Protein AF-A0A3C1PAP6-F1 (afdb_monomer)

Mean predicted aligned error: 7.44 Å

Structure (mmCIF, N/CA/C/O backbone):
data_AF-A0A3C1PAP6-F1
#
_entry.id   AF-A0A3C1PAP6-F1
#
loop_
_atom_site.group_PDB
_atom_site.id
_atom_site.type_symbol
_atom_site.label_atom_id
_atom_site.label_alt_id
_atom_site.label_comp_id
_atom_site.label_asym_id
_atom_site.label_entity_id
_atom_site.label_seq_id
_atom_site.pdbx_PDB_ins_code
_atom_site.Cartn_x
_atom_site.Cartn_y
_atom_site.Cartn_z
_atom_site.occupancy
_atom_site.B_iso_or_equiv
_atom_site.auth_seq_id
_atom_site.auth_comp_id
_atom_site.auth_asym_id
_atom_site.auth_atom_id
_atom_site.pdbx_PDB_model_num
ATOM 1 N N . MET A 1 1 ? 4.769 -7.216 36.639 1.00 50.00 1 MET A N 1
ATOM 2 C CA . MET A 1 1 ? 4.245 -5.951 36.072 1.00 50.00 1 MET A CA 1
ATOM 3 C C . MET A 1 1 ? 4.295 -5.944 34.538 1.00 50.00 1 MET A C 1
ATOM 5 O O . MET A 1 1 ? 3.235 -5.810 33.950 1.00 50.00 1 MET A O 1
ATOM 9 N N . LYS A 1 2 ? 5.443 -6.217 33.884 1.00 45.69 2 LYS A N 1
ATOM 10 C CA . LYS A 1 2 ? 5.556 -6.316 32.404 1.00 45.69 2 LYS A CA 1
ATOM 11 C C . LYS A 1 2 ? 4.584 -7.308 31.730 1.00 45.69 2 LYS A C 1
ATOM 13 O O . LYS A 1 2 ? 3.945 -6.936 30.759 1.00 45.69 2 LYS A O 1
ATOM 18 N N . LEU A 1 3 ? 4.408 -8.512 32.287 1.00 43.97 3 LEU A N 1
ATOM 19 C CA . LEU A 1 3 ? 3.487 -9.538 31.754 1.00 43.97 3 LEU A CA 1
ATOM 20 C C . LEU A 1 3 ? 2.003 -9.126 31.770 1.00 43.97 3 LEU A C 1
ATOM 22 O O . LEU A 1 3 ? 1.249 -9.511 30.887 1.00 43.97 3 LEU A O 1
ATOM 26 N N . ARG A 1 4 ? 1.581 -8.325 32.758 1.00 45.59 4 ARG A N 1
ATOM 27 C CA . ARG A 1 4 ? 0.198 -7.819 32.824 1.00 45.59 4 ARG A CA 1
ATOM 28 C C . ARG A 1 4 ? -0.026 -6.672 31.842 1.00 45.59 4 ARG A C 1
ATOM 30 O O . ARG A 1 4 ? -1.097 -6.586 31.261 1.00 45.59 4 ARG A O 1
ATOM 37 N N . LEU A 1 5 ? 0.994 -5.837 31.629 1.00 49.22 5 LEU A N 1
ATOM 38 C CA . LEU A 1 5 ? 0.952 -4.760 30.641 1.00 49.22 5 LEU A CA 1
ATOM 39 C C . LEU A 1 5 ? 0.899 -5.322 29.211 1.00 49.22 5 LEU A C 1
ATOM 41 O O . LEU A 1 5 ? 0.097 -4.868 28.411 1.00 49.22 5 LEU A O 1
ATOM 45 N N . SER A 1 6 ? 1.687 -6.361 28.902 1.00 55.25 6 SER A N 1
ATOM 46 C CA . SER A 1 6 ? 1.662 -7.003 27.579 1.00 55.25 6 SER A CA 1
ATOM 47 C C . SER A 1 6 ? 0.336 -7.710 27.291 1.00 55.25 6 SER A C 1
ATOM 49 O O . SER A 1 6 ? -0.167 -7.626 26.177 1.00 55.25 6 SER A O 1
ATOM 51 N N . GLN A 1 7 ? -0.257 -8.376 28.289 1.00 51.41 7 GLN A N 1
ATOM 52 C CA . GLN A 1 7 ? -1.578 -9.002 28.157 1.00 51.41 7 GLN A CA 1
ATOM 53 C C . GLN A 1 7 ? -2.693 -7.965 27.969 1.00 51.41 7 GLN A C 1
ATOM 55 O O . GLN A 1 7 ? -3.575 -8.167 27.142 1.00 51.41 7 GLN A O 1
ATOM 60 N N . PHE A 1 8 ? -2.627 -6.842 28.687 1.00 52.88 8 PHE A N 1
ATOM 61 C CA . PHE A 1 8 ? -3.575 -5.737 28.545 1.00 52.88 8 PHE A CA 1
ATOM 62 C C . PHE A 1 8 ? -3.456 -5.042 27.178 1.00 52.88 8 PHE A C 1
ATOM 64 O O . PHE A 1 8 ? -4.463 -4.809 26.515 1.00 52.88 8 PHE A O 1
ATOM 71 N N . ASN A 1 9 ? -2.230 -4.799 26.706 1.00 54.88 9 ASN A N 1
ATOM 72 C CA . ASN A 1 9 ? -1.984 -4.228 25.380 1.00 54.88 9 ASN A CA 1
ATOM 73 C C . ASN A 1 9 ? -2.478 -5.155 24.263 1.00 54.88 9 ASN A C 1
ATOM 75 O O . ASN A 1 9 ? -3.098 -4.696 23.306 1.00 54.88 9 ASN A O 1
ATOM 79 N N . HIS A 1 10 ? -2.255 -6.465 24.412 1.00 57.94 10 HIS A N 1
ATOM 80 C CA . HIS A 1 10 ? -2.779 -7.462 23.485 1.00 57.94 10 HIS A CA 1
ATOM 81 C C . HIS A 1 10 ? -4.313 -7.460 23.465 1.00 57.94 10 HIS A C 1
ATOM 83 O O . HIS A 1 10 ? -4.887 -7.461 22.385 1.00 57.94 10 HIS A O 1
ATOM 89 N N . GLN A 1 11 ? -4.973 -7.367 24.626 1.00 56.75 11 GLN A N 1
ATOM 90 C CA . GLN A 1 11 ? -6.437 -7.291 24.724 1.00 56.75 11 GLN A CA 1
ATOM 91 C C . GLN A 1 11 ? -7.034 -6.029 24.089 1.00 56.75 11 GLN A C 1
ATOM 93 O O . GLN A 1 11 ? -8.095 -6.106 23.478 1.00 56.75 11 GLN A O 1
ATOM 98 N N . ILE A 1 12 ? -6.381 -4.869 24.212 1.00 57.84 12 ILE A N 1
ATOM 99 C CA . ILE A 1 12 ? -6.858 -3.647 23.547 1.00 57.84 12 ILE A CA 1
ATOM 100 C C . ILE A 1 12 ? -6.697 -3.773 22.030 1.00 57.84 12 ILE A C 1
ATOM 102 O O . ILE A 1 12 ? -7.646 -3.497 21.296 1.00 57.84 12 ILE A O 1
ATOM 106 N N . LYS A 1 13 ? -5.548 -4.272 21.555 1.00 60.97 13 LYS A N 1
ATOM 107 C CA . LYS A 1 13 ? -5.320 -4.505 20.123 1.00 60.97 13 LYS A CA 1
ATOM 108 C C . LYS A 1 13 ? -6.322 -5.506 19.542 1.00 60.97 13 LYS A C 1
ATOM 110 O O . LYS A 1 13 ? -6.894 -5.221 18.499 1.00 60.97 13 LYS A O 1
ATOM 115 N N . THR A 1 14 ? -6.601 -6.619 20.226 1.00 59.44 14 THR A N 1
ATOM 116 C CA . THR A 1 14 ? -7.605 -7.606 19.781 1.00 59.44 14 THR A CA 1
ATOM 117 C C . THR A 1 14 ? -9.046 -7.121 19.923 1.00 59.44 14 THR A C 1
ATOM 119 O O . THR A 1 14 ? -9.919 -7.636 19.237 1.00 59.44 14 THR A O 1
ATOM 122 N N . SER A 1 15 ? -9.319 -6.132 20.783 1.00 61.34 15 SER A N 1
ATOM 123 C CA . SER A 1 15 ? -10.647 -5.506 20.854 1.00 61.34 15 SER A CA 1
ATOM 124 C C . SER A 1 15 ? -10.922 -4.542 19.700 1.00 61.34 15 SER A C 1
ATOM 126 O O . SER A 1 15 ? -12.080 -4.328 19.364 1.00 61.34 15 SER A O 1
ATOM 128 N N . PHE A 1 16 ? -9.869 -3.972 19.104 1.00 67.75 16 PHE A N 1
ATOM 129 C CA . PHE A 1 16 ? -9.979 -3.031 17.990 1.00 67.75 16 PHE A CA 1
ATOM 130 C C . PHE A 1 16 ? -9.786 -3.717 16.632 1.00 67.75 16 PHE A C 1
ATOM 132 O O . PHE A 1 16 ? -10.476 -3.408 15.670 1.00 67.75 16 PHE A O 1
ATOM 139 N N . ILE A 1 17 ? -8.860 -4.671 16.543 1.00 75.31 17 ILE A N 1
ATOM 140 C CA . ILE A 1 17 ? -8.589 -5.436 15.328 1.00 75.31 17 ILE A CA 1
ATOM 141 C C . ILE A 1 17 ? -9.322 -6.767 15.435 1.00 75.31 17 ILE A C 1
ATOM 143 O O . ILE A 1 17 ? -8.906 -7.658 16.178 1.00 75.31 17 ILE A O 1
ATOM 147 N N . ASN A 1 18 ? -10.401 -6.904 14.665 1.00 75.38 18 ASN A N 1
ATOM 148 C CA . ASN A 1 18 ? -11.111 -8.173 14.558 1.00 75.38 18 ASN A CA 1
ATOM 149 C C . ASN A 1 18 ? -10.174 -9.259 14.010 1.00 75.38 18 ASN A C 1
ATOM 151 O O . ASN A 1 18 ? -9.392 -8.971 13.095 1.00 75.38 18 ASN A O 1
ATOM 155 N N . PRO A 1 19 ? -10.255 -10.503 14.517 1.00 82.38 19 PRO A N 1
ATOM 156 C CA . PRO A 1 19 ? -9.550 -11.613 13.897 1.00 82.38 19 PRO A CA 1
ATOM 157 C C . PRO A 1 19 ? -9.998 -11.758 12.442 1.00 82.38 19 PRO A C 1
ATOM 159 O O . PRO A 1 19 ? -11.140 -11.449 12.095 1.00 82.38 19 PRO A O 1
ATOM 162 N N . MET A 1 20 ? -9.076 -12.206 11.597 1.00 86.88 20 MET A N 1
ATOM 163 C CA . MET A 1 20 ? -9.385 -12.512 10.208 1.00 86.88 20 MET A CA 1
ATOM 164 C C . MET A 1 20 ? -10.406 -13.644 10.149 1.00 86.88 20 MET A C 1
ATOM 166 O O . MET A 1 20 ? -10.204 -14.663 10.806 1.00 86.88 20 MET A O 1
ATOM 170 N N . THR A 1 21 ? -11.495 -13.451 9.405 1.00 87.56 21 THR A N 1
ATOM 171 C CA . THR A 1 21 ? -12.561 -14.451 9.299 1.00 87.56 21 THR A CA 1
ATOM 172 C C . THR A 1 21 ? -12.066 -15.684 8.555 1.00 87.56 21 THR A C 1
ATOM 174 O O . THR A 1 21 ? -11.239 -15.563 7.651 1.00 87.56 21 THR A O 1
ATOM 177 N N . ASP A 1 22 ? -12.595 -16.852 8.915 1.00 89.81 22 ASP A N 1
ATOM 178 C CA . ASP A 1 22 ? -12.274 -18.110 8.232 1.00 89.81 22 ASP A CA 1
ATOM 179 C C . ASP A 1 22 ? -12.592 -17.996 6.731 1.00 89.81 22 ASP A C 1
ATOM 181 O O . ASP A 1 22 ? -11.726 -18.270 5.910 1.00 89.81 22 ASP A O 1
ATOM 185 N N . ASP A 1 23 ? -13.741 -17.406 6.373 1.00 90.94 23 ASP A N 1
ATOM 186 C CA . ASP A 1 23 ? -14.117 -17.131 4.976 1.00 90.94 23 ASP A CA 1
ATOM 187 C C . ASP A 1 23 ? -13.060 -16.313 4.209 1.00 90.94 23 ASP A C 1
ATOM 189 O O . ASP A 1 23 ? -12.834 -16.538 3.021 1.00 90.94 23 ASP A O 1
ATOM 193 N N . PHE A 1 24 ? -12.403 -15.347 4.867 1.00 92.06 24 PHE A N 1
ATOM 194 C CA . PHE A 1 24 ? -11.383 -14.526 4.209 1.00 92.06 24 PHE A CA 1
ATOM 195 C C . PHE A 1 24 ? -10.046 -15.265 4.094 1.00 92.06 24 PHE A C 1
ATOM 197 O O . PHE A 1 24 ? -9.333 -15.097 3.108 1.00 92.06 24 PHE A O 1
ATOM 204 N N . GLN A 1 25 ? -9.720 -16.121 5.066 1.00 92.75 25 GLN A N 1
ATOM 205 C CA . GLN A 1 25 ? -8.560 -17.011 4.982 1.00 92.75 25 GLN A CA 1
ATOM 206 C C . GLN A 1 25 ? -8.730 -18.042 3.862 1.00 92.75 25 GLN A C 1
ATOM 208 O O . GLN A 1 25 ? -7.803 -18.238 3.075 1.00 92.75 25 GLN A O 1
ATOM 213 N N . ASP A 1 26 ? -9.918 -18.636 3.751 1.00 94.25 26 ASP A N 1
ATOM 214 C CA . ASP A 1 26 ? -10.266 -19.587 2.697 1.00 94.25 26 ASP A CA 1
ATOM 215 C C . ASP A 1 26 ? -10.222 -18.922 1.315 1.00 94.25 26 ASP A C 1
ATOM 217 O O . ASP A 1 26 ? -9.658 -19.494 0.381 1.00 94.25 26 ASP A O 1
ATOM 221 N N . LEU A 1 27 ? -10.721 -17.683 1.194 1.00 94.31 27 LEU A N 1
ATOM 222 C CA . LEU A 1 27 ? -10.608 -16.893 -0.035 1.00 94.31 27 LEU A CA 1
ATOM 223 C C . LEU A 1 27 ? -9.144 -16.698 -0.449 1.00 94.31 27 LEU A C 1
ATOM 225 O O . LEU A 1 27 ? -8.796 -16.955 -1.599 1.00 94.31 27 LEU A O 1
ATOM 229 N N . MET A 1 28 ? -8.272 -16.268 0.468 1.00 94.81 28 MET A N 1
ATOM 230 C CA . MET A 1 28 ? -6.849 -16.090 0.150 1.00 94.81 28 MET A CA 1
ATOM 231 C C . MET A 1 28 ? -6.185 -17.412 -0.253 1.00 94.81 28 MET A C 1
ATOM 233 O O . MET A 1 28 ? -5.406 -17.434 -1.201 1.00 94.81 28 MET A O 1
ATOM 237 N N . ALA A 1 29 ? -6.505 -18.516 0.429 1.00 94.25 29 ALA A N 1
ATOM 238 C CA . ALA A 1 29 ? -5.975 -19.834 0.090 1.00 94.25 29 ALA A CA 1
ATOM 239 C C . ALA A 1 29 ? -6.440 -20.309 -1.296 1.00 94.25 29 ALA A C 1
ATOM 241 O O . ALA A 1 29 ? -5.660 -20.924 -2.021 1.00 94.25 29 ALA A O 1
ATOM 242 N N . GLN A 1 30 ? -7.685 -20.004 -1.676 1.00 94.19 30 GLN A N 1
ATOM 243 C CA . GLN A 1 30 ? -8.200 -20.275 -3.015 1.00 94.19 30 GLN A CA 1
ATOM 244 C C . GLN A 1 30 ? -7.460 -19.441 -4.064 1.00 94.19 30 GLN A C 1
ATOM 246 O O . GLN A 1 30 ? -6.939 -20.003 -5.020 1.00 94.19 30 GLN A O 1
ATOM 251 N N . ILE A 1 31 ? -7.364 -18.124 -3.859 1.00 94.75 31 ILE A N 1
ATOM 252 C CA . ILE A 1 31 ? -6.666 -17.201 -4.767 1.00 94.75 31 ILE A CA 1
ATOM 253 C C . ILE A 1 31 ? -5.215 -17.638 -4.988 1.00 94.75 31 ILE A C 1
ATOM 255 O O . ILE A 1 31 ? -4.720 -17.621 -6.109 1.00 94.75 31 ILE A O 1
ATOM 259 N N . GLN A 1 32 ? -4.537 -18.079 -3.928 1.00 93.56 32 GLN A N 1
ATOM 260 C CA . GLN A 1 32 ? -3.162 -18.556 -4.015 1.00 93.56 32 GLN A CA 1
ATOM 261 C C . GLN A 1 32 ? -3.014 -19.785 -4.932 1.00 93.56 32 GLN A C 1
ATOM 263 O O . GLN A 1 32 ? -1.949 -19.997 -5.497 1.00 93.56 32 GLN A O 1
ATOM 268 N N . GLN A 1 33 ? -4.032 -20.630 -5.080 1.00 91.69 33 GLN A N 1
ATOM 269 C CA . GLN A 1 33 ? -3.927 -21.845 -5.900 1.00 91.69 33 GLN A CA 1
ATOM 270 C C . GLN A 1 33 ? -4.231 -21.609 -7.381 1.00 91.69 33 GLN A C 1
ATOM 272 O O . GLN A 1 33 ? -3.949 -22.481 -8.203 1.00 91.69 33 GLN A O 1
ATOM 277 N N . GLU A 1 34 ? -4.809 -20.460 -7.717 1.00 91.75 34 GLU A N 1
ATOM 278 C CA . GLU A 1 34 ? -5.143 -20.096 -9.088 1.00 91.75 34 GLU A CA 1
ATOM 279 C C . GLU A 1 34 ? -3.922 -19.544 -9.835 1.00 91.75 34 GLU A C 1
ATOM 281 O O . GLU A 1 34 ? -2.966 -19.049 -9.231 1.00 91.75 34 GLU A O 1
ATOM 286 N N . HIS A 1 35 ? -3.981 -19.619 -11.165 1.00 89.94 35 HIS A N 1
ATOM 287 C CA . HIS A 1 35 ? -2.990 -19.049 -12.078 1.00 89.94 35 HIS A CA 1
ATOM 288 C C . HIS A 1 35 ? -3.655 -18.009 -12.980 1.00 89.94 35 HIS A C 1
ATOM 290 O O . HIS A 1 35 ? -4.707 -18.273 -13.574 1.00 89.94 35 HIS A O 1
ATOM 296 N N . TYR A 1 36 ? -3.031 -16.843 -13.114 1.00 90.50 36 TYR A N 1
ATOM 297 C CA . TYR A 1 36 ? -3.603 -15.664 -13.751 1.00 90.50 36 TYR A CA 1
ATOM 298 C C . TYR A 1 36 ? -2.804 -15.271 -15.001 1.00 90.50 36 TYR A C 1
ATOM 300 O O . TYR A 1 36 ? -1.589 -15.073 -14.916 1.00 90.50 36 TYR A O 1
ATOM 308 N N . PRO A 1 37 ? -3.458 -15.096 -16.168 1.00 87.88 37 PRO A N 1
ATOM 309 C CA . PRO A 1 37 ? -2.771 -14.653 -17.383 1.00 87.88 37 PRO A CA 1
ATOM 310 C C . PRO A 1 37 ? -2.049 -13.309 -17.213 1.00 87.88 37 PRO A C 1
ATOM 312 O O . PRO A 1 37 ? -0.981 -13.109 -17.792 1.00 87.88 37 PRO A O 1
ATOM 315 N N . ASP A 1 38 ? -2.600 -12.424 -16.377 1.00 88.38 38 ASP A N 1
ATOM 316 C CA . ASP A 1 38 ? -2.055 -11.096 -16.064 1.00 88.38 38 ASP A CA 1
ATOM 317 C C . ASP A 1 38 ? -0.690 -11.171 -15.344 1.00 88.38 38 ASP A C 1
ATOM 319 O O . ASP A 1 38 ? 0.132 -10.259 -15.435 1.00 88.38 38 ASP A O 1
ATOM 323 N N . LEU A 1 39 ? -0.388 -12.305 -14.697 1.00 88.75 39 LEU A N 1
ATOM 324 C CA . LEU A 1 39 ? 0.910 -12.584 -14.071 1.00 88.75 39 LEU A CA 1
ATOM 325 C C . LEU A 1 39 ? 1.920 -13.236 -15.036 1.00 88.75 39 LEU A C 1
ATOM 327 O O . LEU A 1 39 ? 3.018 -13.602 -14.620 1.00 88.75 39 LEU A O 1
ATOM 331 N N . TYR A 1 40 ? 1.575 -13.353 -16.325 1.00 83.06 40 TYR A N 1
ATOM 332 C CA . TYR A 1 40 ? 2.351 -14.025 -17.377 1.00 83.06 40 TYR A CA 1
ATOM 333 C C . TYR A 1 40 ? 2.661 -15.501 -17.104 1.00 83.06 40 TYR A C 1
ATOM 335 O O . TYR A 1 40 ? 3.686 -16.016 -17.551 1.00 83.06 40 TYR A O 1
ATOM 343 N N . GLU A 1 41 ? 1.753 -16.194 -16.420 1.00 81.38 41 GLU A N 1
ATOM 344 C CA . GLU A 1 41 ? 1.824 -17.634 -16.172 1.00 81.38 41 GLU A CA 1
ATOM 345 C C . GLU A 1 41 ? 1.371 -18.402 -17.436 1.00 81.38 41 GLU A C 1
ATOM 347 O O . GLU A 1 41 ? 0.191 -18.352 -17.793 1.00 81.38 41 GLU A O 1
ATOM 352 N N . PRO A 1 42 ? 2.269 -19.100 -18.166 1.00 79.50 42 PRO A N 1
ATOM 353 C CA . PRO A 1 42 ? 1.932 -19.740 -19.446 1.00 79.50 42 PRO A CA 1
ATOM 354 C C . PRO A 1 42 ? 0.844 -20.819 -19.347 1.00 79.50 42 PRO A C 1
ATOM 356 O O . PRO A 1 42 ? 0.163 -21.116 -20.329 1.00 79.50 42 PRO A O 1
ATOM 359 N N . GLU A 1 43 ? 0.718 -21.438 -18.177 1.00 82.25 43 GLU A N 1
ATOM 360 C CA . GLU A 1 43 ? -0.269 -22.455 -17.828 1.00 82.25 43 GLU A CA 1
ATOM 361 C C . GLU A 1 43 ? -1.625 -21.884 -17.398 1.00 82.25 43 GLU A C 1
ATOM 363 O O . GLU A 1 43 ? -2.572 -22.657 -17.225 1.00 82.25 43 GLU A O 1
ATOM 368 N N . ALA A 1 44 ? -1.734 -20.562 -17.227 1.00 83.38 44 ALA A N 1
ATOM 369 C CA . ALA A 1 44 ? -2.951 -19.936 -16.743 1.00 83.38 44 ALA A CA 1
ATOM 370 C C . ALA A 1 44 ? -4.118 -20.179 -17.704 1.00 83.38 44 ALA A C 1
ATOM 372 O O . ALA A 1 44 ? -4.097 -19.823 -18.884 1.00 83.38 44 ALA A O 1
ATOM 373 N N . ASN A 1 45 ? -5.170 -20.784 -17.165 1.00 80.00 45 ASN A N 1
ATOM 374 C CA . ASN A 1 45 ? -6.442 -21.015 -17.841 1.00 80.00 45 ASN A CA 1
ATOM 375 C C . ASN A 1 45 ? -7.603 -20.290 -17.144 1.00 80.00 45 ASN A C 1
ATOM 377 O O . ASN A 1 45 ? -8.756 -20.481 -17.539 1.00 80.00 45 ASN A O 1
ATOM 381 N N . SER A 1 46 ? -7.305 -19.483 -16.118 1.00 79.69 46 SER A N 1
ATOM 382 C CA . SER A 1 46 ? -8.306 -18.699 -15.407 1.00 79.69 46 SER A CA 1
ATOM 383 C C . SER A 1 46 ? -9.001 -17.737 -16.365 1.00 79.69 46 SER A C 1
ATOM 385 O O . SER A 1 46 ? -8.374 -17.041 -17.163 1.00 79.69 46 SER A O 1
ATOM 387 N N . THR A 1 47 ? -10.327 -17.700 -16.268 1.00 82.19 47 THR A N 1
ATOM 388 C CA . THR A 1 47 ? -11.168 -16.709 -16.949 1.00 82.19 47 THR A CA 1
ATOM 389 C C . THR A 1 47 ? -11.483 -15.513 -16.055 1.00 82.19 47 THR A C 1
ATOM 391 O O . THR A 1 47 ? -12.213 -14.624 -16.483 1.00 82.19 47 THR A O 1
ATOM 394 N N . VAL A 1 48 ? -11.016 -15.529 -14.803 1.00 86.38 48 VAL A N 1
ATOM 395 C CA . VAL A 1 48 ? -11.232 -14.455 -13.832 1.00 86.38 48 VAL A CA 1
ATOM 396 C C . VAL A 1 48 ? -10.069 -13.467 -13.955 1.00 86.38 48 VAL A C 1
ATOM 398 O O . VAL A 1 48 ? -8.930 -13.882 -13.731 1.00 86.38 48 VAL A O 1
ATOM 401 N N . PRO A 1 49 ? -10.332 -12.194 -14.304 1.00 89.81 49 PRO A N 1
ATOM 402 C CA . PRO A 1 49 ? -9.308 -11.153 -14.337 1.00 89.81 49 PRO A CA 1
ATOM 403 C C . PRO A 1 49 ? -8.651 -10.962 -12.969 1.00 89.81 49 PRO A C 1
ATOM 405 O O . PRO A 1 49 ? -9.337 -11.024 -11.942 1.00 89.81 49 PRO A O 1
ATOM 408 N N . LEU A 1 50 ? -7.349 -10.668 -12.939 1.00 92.44 50 LEU A N 1
ATOM 409 C CA . LEU A 1 50 ? -6.652 -10.380 -11.685 1.00 92.44 50 LEU A CA 1
ATOM 410 C C . LEU A 1 50 ? -7.288 -9.197 -10.936 1.00 92.44 50 LEU A C 1
ATOM 412 O O . LEU A 1 50 ? -7.513 -9.285 -9.730 1.00 92.44 50 LEU A O 1
ATOM 416 N N . SER A 1 51 ? -7.693 -8.141 -11.640 1.00 93.81 51 SER A N 1
ATOM 417 C CA . SER A 1 51 ? -8.386 -6.983 -11.057 1.00 93.81 51 SER A CA 1
ATOM 418 C C . SER A 1 51 ? -9.656 -7.345 -10.268 1.00 93.81 51 SER A C 1
ATOM 420 O O . SER A 1 51 ? -9.894 -6.787 -9.191 1.00 93.81 51 SER A O 1
ATOM 422 N N . ASP A 1 52 ? -10.434 -8.337 -10.720 1.00 94.44 52 ASP A N 1
ATOM 423 C CA . ASP A 1 52 ? -11.607 -8.837 -9.988 1.00 94.44 52 ASP A CA 1
ATOM 424 C C . ASP A 1 52 ? -11.208 -9.540 -8.684 1.00 94.44 52 ASP A C 1
ATOM 426 O O . ASP A 1 52 ? -11.933 -9.473 -7.686 1.00 94.44 52 ASP A O 1
ATOM 430 N N . VAL A 1 53 ? -10.053 -10.203 -8.669 1.00 95.19 53 VAL A N 1
ATOM 431 C CA . VAL A 1 53 ? -9.489 -10.862 -7.486 1.00 95.19 53 VAL A CA 1
ATOM 432 C C . VAL A 1 53 ? -8.967 -9.836 -6.486 1.00 95.19 53 VAL A C 1
ATOM 434 O O . VAL A 1 53 ? -9.309 -9.905 -5.304 1.00 95.19 53 VAL A O 1
ATOM 437 N N . LEU A 1 54 ? -8.207 -8.843 -6.952 1.00 97.00 54 LEU A N 1
ATOM 438 C CA . LEU A 1 54 ? -7.732 -7.733 -6.121 1.00 97.00 54 LEU A CA 1
ATOM 439 C C . LEU A 1 54 ? -8.915 -7.018 -5.457 1.00 97.00 54 LEU A C 1
ATOM 441 O O . LEU A 1 54 ? -8.928 -6.793 -4.244 1.00 97.00 54 LEU A O 1
ATOM 445 N N . ASN A 1 55 ? -9.963 -6.751 -6.236 1.00 96.94 55 ASN A N 1
ATOM 446 C CA . ASN A 1 55 ? -11.205 -6.164 -5.758 1.00 96.94 55 ASN A CA 1
ATOM 447 C C . ASN A 1 55 ? -11.884 -7.016 -4.675 1.00 96.94 55 ASN A C 1
ATOM 449 O O . ASN A 1 55 ? -12.283 -6.476 -3.643 1.00 96.94 55 ASN A O 1
ATOM 453 N N . GLN A 1 56 ? -11.978 -8.335 -4.865 1.00 95.94 56 GLN A N 1
ATOM 454 C CA . GLN A 1 56 ? -12.530 -9.249 -3.857 1.00 95.94 56 GLN A CA 1
ATOM 455 C C . GLN A 1 56 ? -11.730 -9.229 -2.550 1.00 95.94 56 GLN A C 1
ATOM 457 O O . GLN A 1 56 ? -12.324 -9.189 -1.470 1.00 95.94 56 GLN A O 1
ATOM 462 N N . VAL A 1 57 ? -10.397 -9.195 -2.627 1.00 96.75 57 VAL A N 1
ATOM 463 C CA . VAL A 1 57 ? -9.540 -9.114 -1.436 1.00 96.75 57 VAL A CA 1
ATOM 464 C C . VAL A 1 57 ? -9.774 -7.808 -0.675 1.00 96.75 57 VAL A C 1
ATOM 466 O O . VAL A 1 57 ? -9.956 -7.830 0.544 1.00 96.75 57 VAL A O 1
ATOM 469 N N . LEU A 1 58 ? -9.832 -6.671 -1.377 1.00 96.38 58 LEU A N 1
ATOM 470 C CA . LEU A 1 58 ? -10.096 -5.377 -0.743 1.00 96.38 58 LEU A CA 1
ATOM 471 C C . LEU A 1 58 ? -11.510 -5.290 -0.153 1.00 96.38 58 LEU A C 1
ATOM 473 O O . LEU A 1 58 ? -11.683 -4.733 0.931 1.00 96.38 58 LEU A O 1
ATOM 477 N N . GLU A 1 59 ? -12.518 -5.880 -0.802 1.00 93.88 59 GLU A N 1
ATOM 478 C CA . GLU A 1 59 ? -13.866 -6.010 -0.230 1.00 93.88 59 GLU A CA 1
ATOM 479 C C . GLU A 1 59 ? -13.862 -6.815 1.079 1.00 93.88 59 GLU A C 1
ATOM 481 O O . GLU A 1 59 ? -14.579 -6.460 2.019 1.00 93.88 59 GLU A O 1
ATOM 486 N N . GLY A 1 60 ? -12.989 -7.820 1.199 1.00 91.75 60 GLY A N 1
ATOM 487 C CA . GLY A 1 60 ? -12.776 -8.568 2.440 1.00 91.75 60 GLY A CA 1
ATOM 488 C C . GLY A 1 60 ? -12.369 -7.693 3.634 1.00 91.75 60 GLY A C 1
ATOM 489 O O . GLY A 1 60 ? -12.728 -7.992 4.775 1.00 91.75 60 GLY A O 1
ATOM 490 N N . PHE A 1 61 ? -11.705 -6.550 3.412 1.00 91.31 61 PHE A N 1
ATOM 491 C CA . PHE A 1 61 ? -11.330 -5.633 4.496 1.00 91.31 61 PHE A CA 1
ATOM 492 C C . PHE A 1 61 ? -12.489 -4.842 5.102 1.00 91.31 61 PHE A C 1
ATOM 494 O O . PHE A 1 61 ? -12.317 -4.296 6.200 1.00 91.31 61 PHE A O 1
ATOM 501 N N . LYS A 1 62 ? -13.664 -4.817 4.459 1.00 86.69 62 LYS A N 1
ATOM 502 C CA . LYS A 1 62 ? -14.853 -4.107 4.962 1.00 86.69 62 LYS A CA 1
ATOM 503 C C . LYS A 1 62 ? -15.473 -4.737 6.211 1.00 86.69 62 LYS A C 1
ATOM 505 O O . LYS A 1 62 ? -16.412 -4.181 6.775 1.00 86.69 62 LYS A O 1
ATOM 510 N N . VAL A 1 63 ? -14.943 -5.863 6.690 1.00 79.25 63 VAL A N 1
ATOM 511 C CA . VAL A 1 63 ? -15.330 -6.450 7.977 1.00 79.25 63 VAL A CA 1
ATOM 512 C C . VAL A 1 63 ? -14.913 -5.532 9.133 1.00 79.25 63 VAL A C 1
ATOM 514 O O . VAL A 1 63 ? -13.724 -5.373 9.431 1.00 79.25 63 VAL A O 1
ATOM 517 N N . GLY A 1 64 ? -15.904 -4.984 9.840 1.00 75.25 64 GLY A N 1
ATOM 518 C CA . GLY A 1 64 ? -15.725 -4.068 10.968 1.00 75.25 64 GLY A CA 1
ATOM 519 C C . GLY A 1 64 ? -16.392 -2.717 10.710 1.00 75.25 64 GLY A C 1
ATOM 520 O O . GLY A 1 64 ? -17.389 -2.641 9.998 1.00 75.25 64 GLY A O 1
ATOM 521 N N . ASN A 1 65 ? -15.856 -1.651 11.310 1.00 80.12 65 ASN A N 1
ATOM 522 C CA . ASN A 1 65 ? -16.292 -0.283 11.026 1.00 80.12 65 ASN A CA 1
ATOM 523 C C . ASN A 1 65 ? -15.450 0.343 9.892 1.00 80.12 65 ASN A C 1
ATOM 525 O O . ASN A 1 65 ? -14.342 -0.111 9.584 1.00 80.12 65 ASN A O 1
ATOM 529 N N . SER A 1 66 ? -15.967 1.415 9.283 1.00 84.25 66 SER A N 1
ATOM 530 C CA . SER A 1 66 ? -15.303 2.125 8.179 1.00 84.25 66 SER A CA 1
ATOM 531 C C . SER A 1 66 ? -13.924 2.669 8.554 1.00 84.25 66 SER A C 1
ATOM 533 O O . SER A 1 66 ? -13.037 2.714 7.711 1.00 84.25 66 SER A O 1
ATOM 535 N N . THR A 1 67 ? -13.705 3.020 9.823 1.00 85.81 67 THR A N 1
ATOM 536 C CA . THR A 1 67 ? -12.427 3.564 10.309 1.00 85.81 67 THR A CA 1
ATOM 537 C C . THR A 1 67 ? -11.316 2.520 10.281 1.00 85.81 67 THR A C 1
ATOM 539 O O . THR A 1 67 ? -10.222 2.798 9.799 1.00 85.81 67 THR A O 1
ATOM 542 N N . ILE A 1 68 ? -11.590 1.303 10.757 1.00 87.19 68 ILE A N 1
ATOM 543 C CA . ILE A 1 68 ? -10.632 0.192 10.696 1.00 87.19 68 ILE A CA 1
ATOM 544 C C . ILE A 1 68 ? -10.382 -0.200 9.241 1.00 87.19 68 ILE A C 1
ATOM 546 O O . ILE A 1 68 ? -9.234 -0.406 8.858 1.00 87.19 68 ILE A O 1
ATOM 550 N N . CYS A 1 69 ? -11.434 -0.264 8.421 1.00 90.88 69 CYS A N 1
ATOM 551 C CA . CYS A 1 69 ? -11.304 -0.524 6.989 1.00 90.88 69 CYS A CA 1
ATOM 552 C C . CYS A 1 69 ? -10.377 0.502 6.316 1.00 90.88 69 CYS A C 1
ATOM 554 O O . CYS A 1 69 ? -9.448 0.119 5.609 1.00 90.88 69 CYS A O 1
ATOM 556 N N . HIS A 1 70 ? -10.580 1.797 6.579 1.00 92.81 70 HIS A N 1
ATOM 557 C CA . HIS A 1 70 ? -9.736 2.865 6.042 1.00 92.81 70 HIS A CA 1
ATOM 558 C C . HIS A 1 70 ? -8.286 2.734 6.504 1.00 92.81 70 HIS A C 1
ATOM 560 O O . HIS A 1 70 ? -7.363 2.847 5.702 1.00 92.81 70 HIS A O 1
ATOM 566 N N . LEU A 1 71 ? -8.082 2.426 7.786 1.00 93.12 71 LEU A N 1
ATOM 567 C CA . LEU A 1 71 ? -6.753 2.233 8.356 1.00 93.12 71 LEU A CA 1
ATOM 568 C C . LEU A 1 71 ? -6.007 1.055 7.711 1.00 93.12 71 LEU A C 1
ATOM 570 O O . LEU A 1 71 ? -4.802 1.152 7.496 1.00 93.12 71 LEU A O 1
ATOM 574 N N . ARG A 1 72 ? -6.710 -0.027 7.350 1.00 95.00 72 ARG A N 1
ATOM 575 C CA . ARG A 1 72 ? -6.134 -1.158 6.600 1.00 95.00 72 ARG A CA 1
ATOM 576 C C . ARG A 1 72 ? -5.713 -0.749 5.187 1.00 95.00 72 ARG A C 1
ATOM 578 O O . ARG A 1 72 ? -4.629 -1.136 4.759 1.00 95.00 72 ARG A O 1
ATOM 585 N N . TYR A 1 73 ? -6.514 0.066 4.495 1.00 97.12 73 TYR A N 1
ATOM 586 C CA . TYR A 1 73 ? -6.143 0.605 3.180 1.00 97.12 73 TYR A CA 1
ATOM 587 C C . TYR A 1 73 ? -4.922 1.527 3.259 1.00 97.12 73 TYR A C 1
ATOM 589 O O . TYR A 1 73 ? -3.989 1.372 2.472 1.00 97.12 73 TYR A O 1
ATOM 597 N N . LEU A 1 74 ? -4.876 2.429 4.246 1.00 96.94 74 LEU A N 1
ATOM 598 C CA . LEU A 1 74 ? -3.711 3.284 4.500 1.00 96.94 74 LEU A CA 1
ATOM 599 C C . LEU A 1 74 ? -2.458 2.449 4.797 1.00 96.94 74 LEU A C 1
ATOM 601 O O . LEU A 1 74 ? -1.386 2.735 4.270 1.00 96.94 74 LEU A O 1
ATOM 605 N N . TRP A 1 75 ? -2.590 1.391 5.603 1.00 97.56 75 TRP A N 1
ATOM 606 C CA . TRP A 1 75 ? -1.477 0.501 5.936 1.00 97.56 75 TRP A CA 1
ATOM 607 C C . TRP A 1 75 ? -0.931 -0.239 4.710 1.00 97.56 75 TRP A C 1
ATOM 609 O O . TRP A 1 75 ? 0.282 -0.265 4.501 1.00 97.56 75 TRP A O 1
ATOM 619 N N . MET A 1 76 ? -1.813 -0.797 3.874 1.00 98.44 76 MET A N 1
ATOM 620 C CA . MET A 1 76 ? -1.416 -1.444 2.620 1.00 98.44 76 MET A CA 1
ATOM 621 C C . MET A 1 76 ? -0.715 -0.454 1.684 1.00 98.44 76 MET A C 1
ATOM 623 O O . MET A 1 76 ? 0.342 -0.760 1.138 1.00 98.44 76 MET A O 1
ATOM 627 N N . THR A 1 77 ? -1.259 0.757 1.567 1.00 98.50 77 THR A N 1
ATOM 628 C CA . THR A 1 77 ? -0.681 1.846 0.766 1.00 98.50 77 THR A CA 1
ATOM 629 C C . THR A 1 77 ? 0.721 2.216 1.247 1.00 98.50 77 THR A C 1
ATOM 631 O O . THR A 1 77 ? 1.632 2.368 0.436 1.00 98.50 77 THR A O 1
ATOM 634 N N . LEU A 1 78 ? 0.940 2.307 2.564 1.00 98.31 78 LEU A N 1
ATOM 635 C CA . LEU A 1 78 ? 2.269 2.560 3.129 1.00 98.31 78 LEU A CA 1
ATOM 636 C C . LEU A 1 78 ? 3.263 1.452 2.750 1.00 98.31 78 LEU A C 1
ATOM 638 O O . LEU A 1 78 ? 4.388 1.738 2.354 1.00 98.31 78 LEU A O 1
ATOM 642 N N . ILE A 1 79 ? 2.854 0.187 2.840 1.00 97.56 79 ILE A N 1
ATOM 643 C CA . ILE A 1 79 ? 3.708 -0.941 2.453 1.00 97.56 79 ILE A CA 1
ATOM 644 C C . ILE A 1 79 ? 4.086 -0.871 0.965 1.00 97.56 79 ILE A C 1
ATOM 646 O O . ILE A 1 79 ? 5.261 -1.021 0.628 1.00 97.56 79 ILE A O 1
ATOM 650 N N . LEU A 1 80 ? 3.107 -0.640 0.087 1.00 97.62 80 LEU A N 1
ATOM 651 C CA . LEU A 1 80 ? 3.313 -0.612 -1.364 1.00 97.62 80 LEU A CA 1
ATOM 652 C C . LEU A 1 80 ? 4.161 0.592 -1.789 1.00 97.62 80 LEU A C 1
ATOM 654 O O . LEU A 1 80 ? 5.131 0.424 -2.521 1.00 97.62 80 LEU A O 1
ATOM 658 N N . THR A 1 81 ? 3.893 1.783 -1.251 1.00 96.38 81 THR A N 1
ATOM 659 C CA . THR A 1 81 ? 4.720 2.976 -1.516 1.00 96.38 81 THR A CA 1
ATOM 660 C C . THR A 1 81 ? 6.157 2.800 -1.037 1.00 96.38 81 THR A C 1
ATOM 662 O O . THR A 1 81 ? 7.082 3.183 -1.749 1.00 96.38 81 THR A O 1
ATOM 665 N N . LEU A 1 82 ? 6.378 2.159 0.118 1.00 94.88 82 LEU A N 1
ATOM 666 C CA . LEU A 1 82 ? 7.722 1.794 0.569 1.00 94.88 82 LEU A CA 1
ATOM 667 C C . LEU A 1 82 ? 8.405 0.835 -0.411 1.00 94.88 82 LEU A C 1
ATOM 669 O O . LEU A 1 82 ? 9.598 0.999 -0.657 1.00 94.88 82 LEU A O 1
ATOM 673 N N . ALA A 1 83 ? 7.685 -0.142 -0.969 1.00 93.75 83 ALA A N 1
ATOM 674 C CA . ALA A 1 83 ? 8.229 -1.086 -1.945 1.00 93.75 83 ALA A CA 1
ATOM 675 C C . ALA A 1 83 ? 8.527 -0.439 -3.315 1.00 93.75 83 ALA A C 1
ATOM 677 O O . ALA A 1 83 ? 9.493 -0.837 -3.962 1.00 93.75 83 ALA A O 1
ATOM 678 N N . VAL A 1 84 ? 7.763 0.586 -3.715 1.00 93.94 84 VAL A N 1
ATOM 679 C CA . VAL A 1 84 ? 7.947 1.356 -4.964 1.00 93.94 84 VAL A CA 1
ATOM 680 C C . VAL A 1 84 ? 9.001 2.463 -4.835 1.00 93.94 84 VAL A C 1
ATOM 682 O O . VAL A 1 84 ? 9.677 2.789 -5.809 1.00 93.94 84 VAL A O 1
ATOM 685 N N . GLU A 1 85 ? 9.209 3.029 -3.642 1.00 92.81 85 GLU A N 1
ATOM 686 C CA . GLU A 1 85 ? 10.173 4.115 -3.382 1.00 92.81 85 GLU A CA 1
ATOM 687 C C . GLU A 1 85 ? 11.567 3.892 -4.021 1.00 92.81 85 GLU A C 1
ATOM 689 O O . GLU A 1 85 ? 12.106 4.837 -4.611 1.00 92.81 85 GLU A O 1
ATOM 694 N N . PRO A 1 86 ? 12.178 2.686 -3.971 1.00 89.81 86 PRO A N 1
ATOM 695 C CA . PRO A 1 86 ? 13.468 2.427 -4.607 1.00 89.81 86 PRO A CA 1
ATOM 696 C C . PRO A 1 86 ? 13.469 2.646 -6.124 1.00 89.81 86 PRO A C 1
ATOM 698 O O . PRO A 1 86 ? 14.492 3.071 -6.662 1.00 89.81 86 PRO A O 1
ATOM 701 N N . THR A 1 87 ? 12.346 2.396 -6.803 1.00 89.81 87 THR A N 1
ATOM 702 C CA . THR A 1 87 ? 12.198 2.586 -8.251 1.00 89.81 87 THR A CA 1
ATOM 703 C C . THR A 1 87 ? 12.390 4.054 -8.616 1.00 89.81 87 THR A C 1
ATOM 705 O O . THR A 1 87 ? 13.244 4.377 -9.441 1.00 89.81 87 THR A O 1
ATOM 708 N N . LEU A 1 88 ? 11.687 4.973 -7.947 1.00 89.69 88 LEU A N 1
ATOM 709 C CA . LEU A 1 88 ? 11.872 6.408 -8.191 1.00 89.69 88 LEU A CA 1
ATOM 710 C C . LEU A 1 88 ? 13.221 6.916 -7.684 1.00 89.69 88 LEU A C 1
ATOM 712 O O . LEU A 1 88 ? 13.825 7.755 -8.344 1.00 89.69 88 LEU A O 1
ATOM 716 N N . GLN A 1 89 ? 13.755 6.376 -6.583 1.00 89.06 89 GLN A N 1
ATOM 717 C CA . GLN A 1 89 ? 15.102 6.730 -6.109 1.00 89.06 89 GLN A CA 1
ATOM 718 C C . GLN A 1 89 ? 16.207 6.330 -7.090 1.00 89.06 89 GLN A C 1
ATOM 720 O O . GLN A 1 89 ? 17.250 6.982 -7.124 1.00 89.06 89 GLN A O 1
ATOM 725 N N . TYR A 1 90 ? 16.004 5.282 -7.888 1.00 87.00 90 TYR A N 1
ATOM 726 C CA . TYR A 1 90 ? 16.962 4.890 -8.916 1.00 87.00 90 TYR A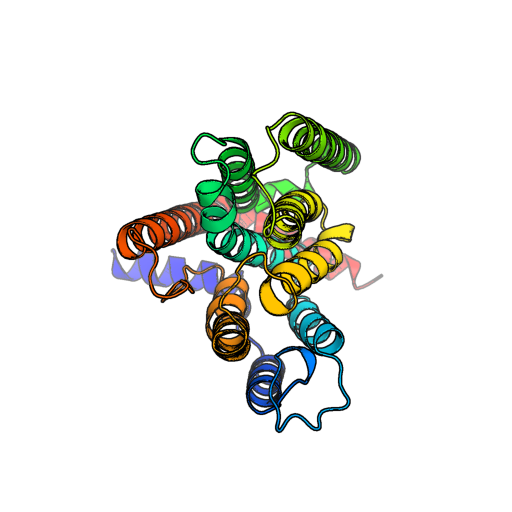 CA 1
ATOM 727 C C . TYR A 1 90 ? 17.083 5.956 -10.017 1.00 87.00 90 TYR A C 1
ATOM 729 O O . TYR A 1 90 ? 18.196 6.335 -10.381 1.00 87.00 90 TYR A O 1
ATOM 737 N N . TYR A 1 91 ? 15.953 6.474 -10.512 1.00 87.00 91 TYR A N 1
ATOM 738 C CA . TYR A 1 91 ? 15.931 7.489 -11.576 1.00 87.00 91 TYR A CA 1
ATOM 739 C C . TYR A 1 91 ? 16.141 8.916 -11.049 1.00 87.00 91 TYR A C 1
ATOM 741 O O . TYR A 1 91 ? 16.801 9.729 -11.695 1.00 87.00 91 TYR A O 1
ATOM 749 N N . TYR A 1 92 ? 15.632 9.208 -9.852 1.00 88.69 92 TYR A N 1
ATOM 750 C CA . TYR A 1 92 ? 15.659 10.518 -9.206 1.00 88.69 92 TYR A CA 1
ATOM 751 C C . TYR A 1 92 ? 16.202 10.408 -7.767 1.00 88.69 92 TYR A C 1
ATOM 753 O O . TYR A 1 92 ? 15.472 10.601 -6.796 1.00 88.69 92 TYR A O 1
ATOM 761 N N . PRO A 1 93 ? 17.508 10.140 -7.574 1.00 87.81 93 PRO A N 1
ATOM 762 C CA . PRO A 1 93 ? 18.085 9.852 -6.251 1.00 87.81 93 PRO A CA 1
ATOM 763 C C . PRO A 1 93 ? 18.014 11.012 -5.250 1.00 87.81 93 PRO A C 1
ATOM 765 O O . PRO A 1 93 ? 18.078 10.797 -4.038 1.00 87.81 93 PRO A O 1
ATOM 768 N N . ASN A 1 94 ? 17.883 12.242 -5.750 1.00 87.50 94 ASN A N 1
ATOM 769 C CA . ASN A 1 94 ? 17.752 13.446 -4.933 1.00 87.50 94 ASN A CA 1
ATOM 770 C C . ASN A 1 94 ? 16.291 13.868 -4.725 1.00 87.50 94 ASN A C 1
ATOM 772 O O . ASN A 1 94 ? 16.054 14.917 -4.127 1.00 87.50 94 ASN A O 1
ATOM 776 N N . ASP A 1 95 ? 15.326 13.083 -5.210 1.00 88.75 95 ASP A N 1
ATOM 777 C CA . ASP A 1 95 ? 13.916 13.355 -4.975 1.00 88.75 95 ASP A CA 1
ATOM 778 C C . ASP A 1 95 ? 13.571 13.202 -3.486 1.00 88.75 95 ASP A C 1
ATOM 780 O O . ASP A 1 95 ? 13.889 12.199 -2.835 1.00 88.75 95 ASP A O 1
ATOM 784 N N . SER A 1 96 ? 12.924 14.227 -2.937 1.00 92.00 96 SER A N 1
ATOM 785 C CA . SER A 1 96 ? 12.384 14.207 -1.580 1.00 92.00 96 SER A CA 1
ATOM 786 C C . SER A 1 96 ? 10.871 14.031 -1.555 1.00 92.00 96 SER A C 1
ATOM 788 O O . SER A 1 96 ? 10.333 13.757 -0.485 1.00 92.00 96 SER A O 1
ATOM 790 N N . LEU A 1 97 ? 10.181 14.172 -2.694 1.00 93.44 97 LEU A N 1
ATOM 791 C CA . LEU A 1 97 ? 8.724 14.206 -2.718 1.00 93.44 97 LEU A CA 1
ATOM 792 C C . LEU A 1 97 ? 8.118 12.868 -2.289 1.00 93.44 97 LEU A C 1
ATOM 794 O O . LEU A 1 97 ? 7.232 12.849 -1.436 1.00 93.44 97 LEU A O 1
ATOM 798 N N . THR A 1 98 ? 8.654 11.758 -2.799 1.00 92.75 98 THR A N 1
ATOM 799 C CA . THR A 1 98 ? 8.285 10.398 -2.360 1.00 92.75 98 THR A CA 1
ATOM 800 C C . THR A 1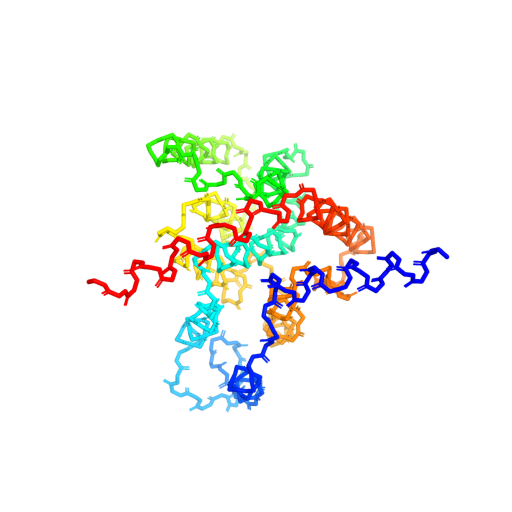 98 ? 8.360 10.229 -0.841 1.00 92.75 98 THR A C 1
ATOM 802 O O . THR A 1 98 ? 7.439 9.698 -0.221 1.00 92.75 98 THR A O 1
ATOM 805 N N . LYS A 1 99 ? 9.426 10.741 -0.214 1.00 94.06 99 LYS A N 1
ATOM 806 C CA . LYS A 1 99 ? 9.619 10.680 1.244 1.00 94.06 99 LYS A CA 1
ATOM 807 C C . LYS A 1 99 ? 8.608 11.536 1.995 1.00 94.06 99 LYS A C 1
ATOM 809 O O . LYS A 1 99 ? 8.132 11.116 3.047 1.00 94.06 99 LYS A O 1
ATOM 814 N N . ASP A 1 100 ? 8.275 12.714 1.472 1.00 95.44 100 ASP A N 1
ATOM 815 C CA . ASP A 1 100 ? 7.272 13.582 2.088 1.00 95.44 100 ASP A CA 1
ATOM 816 C C . ASP A 1 100 ? 5.868 12.946 2.032 1.00 95.44 100 ASP A C 1
ATOM 818 O O . ASP A 1 100 ? 5.107 13.049 2.998 1.00 95.44 100 ASP A O 1
ATOM 822 N N . ILE A 1 101 ? 5.535 12.245 0.941 1.00 95.88 101 ILE A N 1
ATOM 823 C CA . ILE A 1 101 ? 4.267 11.507 0.798 1.00 95.88 101 ILE A CA 1
ATOM 824 C C . ILE A 1 101 ? 4.223 10.316 1.759 1.00 95.88 101 ILE A C 1
ATOM 826 O O . ILE A 1 101 ? 3.250 10.178 2.501 1.00 95.88 101 ILE A O 1
ATOM 830 N N . ILE A 1 102 ? 5.289 9.505 1.819 1.00 96.44 102 ILE A N 1
ATOM 831 C CA . ILE A 1 102 ? 5.404 8.393 2.781 1.00 96.44 102 ILE A CA 1
ATOM 832 C C . ILE A 1 102 ? 5.218 8.913 4.204 1.00 96.44 102 ILE A C 1
ATOM 834 O O . ILE A 1 102 ? 4.383 8.404 4.943 1.00 96.44 102 ILE A O 1
ATOM 838 N N . LYS A 1 103 ? 5.913 9.989 4.576 1.00 96.19 103 LYS A N 1
ATOM 839 C CA . LYS A 1 103 ? 5.766 10.592 5.902 1.00 96.19 103 LYS A CA 1
ATOM 840 C C . LYS A 1 103 ? 4.334 11.071 6.172 1.00 96.19 103 LYS A C 1
ATOM 842 O O . LYS A 1 103 ? 3.837 10.922 7.284 1.00 96.19 103 LYS A O 1
ATOM 847 N N . SER A 1 104 ? 3.655 11.617 5.165 1.00 94.50 104 SER A N 1
ATOM 848 C CA . SER A 1 104 ? 2.255 12.040 5.290 1.00 94.50 104 SER A CA 1
ATOM 849 C C . SER A 1 104 ? 1.318 10.844 5.525 1.00 94.50 104 SER A C 1
ATOM 851 O O . SER A 1 104 ? 0.430 10.929 6.374 1.00 94.50 104 SER A O 1
ATOM 853 N N . LEU A 1 105 ? 1.549 9.705 4.855 1.00 95.56 105 LEU A N 1
ATOM 854 C CA . LEU A 1 105 ? 0.851 8.440 5.134 1.00 95.56 105 LEU A CA 1
ATOM 855 C C . LEU A 1 105 ? 1.103 7.957 6.566 1.00 95.56 105 LEU A C 1
ATOM 857 O O . LEU A 1 105 ? 0.154 7.626 7.276 1.00 95.56 105 LEU A O 1
ATOM 861 N N . GLU A 1 106 ? 2.364 7.943 7.007 1.00 96.69 106 GLU A N 1
ATOM 862 C CA . GLU A 1 106 ? 2.740 7.558 8.373 1.00 96.69 106 GLU A CA 1
ATOM 863 C C . GLU A 1 106 ? 2.011 8.426 9.412 1.00 96.69 106 GLU A C 1
ATOM 865 O O . GLU A 1 106 ? 1.401 7.911 10.354 1.00 96.69 106 GLU A O 1
ATOM 870 N N . GLU A 1 107 ? 2.016 9.748 9.224 1.00 93.81 107 GLU A N 1
ATOM 871 C CA . GLU A 1 107 ? 1.329 10.698 10.100 1.00 93.81 107 GLU A CA 1
ATOM 872 C C . GLU A 1 107 ? -0.189 10.486 10.106 1.00 93.81 107 GLU A C 1
ATOM 874 O O . GLU A 1 107 ? -0.809 10.561 11.174 1.00 93.81 107 GLU A O 1
ATOM 879 N N . MET A 1 108 ? -0.789 10.185 8.952 1.00 92.19 108 MET A N 1
ATOM 880 C CA . MET A 1 108 ? -2.218 9.899 8.831 1.00 92.19 108 MET A CA 1
ATOM 881 C C . MET A 1 108 ? -2.604 8.600 9.550 1.00 92.19 108 MET A C 1
ATOM 883 O O . MET A 1 108 ? -3.586 8.582 10.293 1.00 92.19 108 MET A O 1
ATOM 887 N N . ILE A 1 109 ? -1.793 7.545 9.419 1.00 94.75 109 ILE A N 1
ATOM 888 C CA . ILE A 1 109 ? -1.961 6.271 10.135 1.00 94.75 109 ILE A CA 1
ATOM 889 C C . ILE A 1 109 ? -1.848 6.484 11.648 1.00 94.75 109 ILE A C 1
ATOM 891 O O . ILE A 1 109 ? -2.704 6.041 12.410 1.00 94.75 109 ILE A O 1
ATOM 895 N N . ILE A 1 110 ? -0.822 7.198 12.115 1.00 92.88 110 ILE A N 1
ATOM 896 C CA . ILE A 1 110 ? -0.608 7.438 13.551 1.00 92.88 110 ILE A CA 1
ATOM 897 C C . ILE A 1 110 ? -1.743 8.284 14.147 1.00 92.88 110 ILE A C 1
ATOM 899 O O . ILE A 1 110 ? -2.153 8.072 15.291 1.00 92.88 110 ILE A O 1
ATOM 903 N N . ASN A 1 111 ? -2.273 9.237 13.378 1.00 89.38 111 ASN A N 1
ATOM 904 C CA . ASN A 1 111 ? -3.358 10.119 13.799 1.00 89.38 111 ASN A CA 1
ATOM 905 C C . ASN A 1 111 ? -4.746 9.644 13.342 1.00 89.38 111 ASN A C 1
ATOM 907 O O . ASN A 1 111 ? -5.684 10.445 13.365 1.00 89.38 111 ASN A O 1
ATOM 911 N N . PHE A 1 112 ? -4.912 8.365 12.978 1.00 86.38 112 PHE A N 1
ATOM 912 C CA . PHE A 1 112 ? -6.147 7.871 12.353 1.00 86.38 112 PHE A CA 1
ATOM 913 C C . PHE A 1 112 ? -7.411 8.154 13.184 1.00 86.38 112 PHE A C 1
ATOM 915 O O . PHE A 1 112 ? -8.478 8.423 12.643 1.00 86.38 112 PHE A O 1
ATOM 922 N N . TYR A 1 113 ? -7.288 8.167 14.515 1.00 79.56 113 TYR A N 1
ATOM 923 C CA . TYR A 1 113 ? -8.378 8.454 15.450 1.00 79.56 113 TYR A CA 1
ATOM 924 C C . TYR A 1 113 ? -8.979 9.862 15.281 1.00 79.56 113 TYR A C 1
ATOM 926 O O . TYR A 1 113 ? -10.069 10.133 15.781 1.00 79.56 113 TYR A O 1
ATOM 934 N N . LYS A 1 114 ? -8.284 10.764 14.575 1.00 82.62 114 LYS A N 1
ATOM 935 C CA . LYS A 1 114 ? -8.772 12.099 14.215 1.00 82.62 114 LYS A CA 1
ATOM 936 C C . LYS A 1 114 ? -9.402 12.157 12.827 1.00 82.62 114 LYS A C 1
ATOM 938 O O . LYS A 1 114 ? -10.081 13.143 12.567 1.00 82.62 114 LYS A O 1
ATOM 943 N N . ILE A 1 115 ? -9.217 11.160 11.957 1.00 74.62 115 ILE A N 1
ATOM 944 C CA . ILE A 1 115 ? -9.631 11.219 10.540 1.00 74.62 115 ILE A CA 1
ATOM 945 C C . ILE A 1 115 ? -11.111 11.584 10.401 1.00 74.62 115 ILE A C 1
ATOM 947 O O . ILE A 1 115 ? -11.441 12.525 9.690 1.00 74.62 115 ILE A O 1
ATOM 951 N N . ASN A 1 116 ? -11.989 10.952 11.182 1.00 69.00 116 ASN A N 1
ATOM 952 C CA . ASN A 1 116 ? -13.434 11.220 11.142 1.00 69.00 116 ASN A CA 1
ATOM 953 C C . ASN A 1 116 ? -13.836 12.615 11.661 1.00 69.00 116 ASN A C 1
ATOM 955 O O . ASN A 1 116 ? -14.999 12.998 11.562 1.00 69.00 116 ASN A O 1
ATOM 959 N N . THR A 1 117 ? -12.908 13.353 12.275 1.00 75.56 117 THR A N 1
ATOM 960 C CA . THR A 1 117 ? -13.132 14.727 12.759 1.00 75.56 117 THR A CA 1
ATOM 961 C C . THR A 1 117 ? -12.613 15.783 11.791 1.00 75.56 117 THR A C 1
ATOM 963 O O . THR A 1 117 ? -12.888 16.968 11.978 1.00 75.56 117 THR A O 1
ATOM 966 N N . ILE A 1 118 ? -11.857 15.371 10.771 1.00 79.12 118 ILE A N 1
ATOM 967 C CA . ILE A 1 118 ? -11.340 16.274 9.753 1.00 79.12 118 ILE A CA 1
ATOM 968 C C . ILE A 1 118 ? -12.470 16.573 8.770 1.00 79.12 118 ILE A C 1
ATOM 970 O O . ILE A 1 118 ? -13.184 15.686 8.306 1.00 79.12 118 ILE A O 1
ATOM 974 N N . ASP A 1 119 ? -12.634 17.852 8.458 1.00 85.00 119 ASP A N 1
ATOM 975 C CA . ASP A 1 119 ? -13.603 18.297 7.469 1.00 85.00 119 ASP A CA 1
ATOM 976 C C . ASP A 1 119 ? -13.276 17.713 6.080 1.00 85.00 119 ASP A C 1
ATOM 978 O O . ASP A 1 119 ? -12.148 17.815 5.592 1.00 85.00 119 ASP A O 1
ATOM 982 N N . LYS A 1 120 ? -14.274 17.118 5.415 1.00 85.88 120 LYS A N 1
ATOM 983 C CA . LYS A 1 120 ? -14.082 16.466 4.110 1.00 85.88 120 LYS A CA 1
ATOM 984 C C . LYS A 1 120 ? -13.586 17.437 3.033 1.00 85.88 120 LYS A C 1
ATOM 986 O O . LYS A 1 120 ? -12.772 17.066 2.194 1.00 85.88 120 LYS A O 1
ATOM 991 N N . LYS A 1 121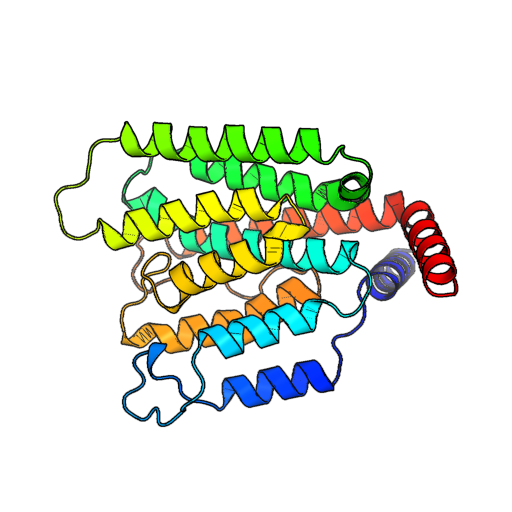 ? -14.030 18.699 3.055 1.00 89.00 121 LYS A N 1
ATOM 992 C CA . LYS A 1 121 ? -13.554 19.716 2.107 1.00 89.00 121 LYS A CA 1
ATOM 993 C C . LYS A 1 121 ? -12.081 20.041 2.358 1.00 89.00 121 LYS A C 1
ATOM 995 O O . LYS A 1 121 ? -11.349 20.257 1.397 1.00 89.00 121 LYS A O 1
ATOM 1000 N N . TYR A 1 122 ? -11.639 20.047 3.615 1.00 87.75 122 TYR A N 1
ATOM 1001 C CA . TYR A 1 122 ? -10.219 20.175 3.939 1.00 87.75 122 TYR A CA 1
ATOM 1002 C C . TYR A 1 122 ? -9.393 19.008 3.376 1.00 87.75 122 TYR A C 1
ATOM 1004 O O . TYR A 1 122 ? -8.389 19.269 2.718 1.00 87.75 122 TYR A O 1
ATOM 1012 N N . ILE A 1 123 ? -9.836 17.756 3.561 1.00 86.56 123 ILE A N 1
ATOM 1013 C CA . ILE A 1 123 ? -9.159 16.575 2.985 1.00 86.56 123 ILE A CA 1
ATOM 1014 C C . ILE A 1 123 ? -9.079 16.690 1.461 1.00 86.56 123 ILE A C 1
ATOM 1016 O O . ILE A 1 123 ? -8.003 16.547 0.896 1.00 86.56 123 ILE A O 1
ATOM 1020 N N . ASN A 1 124 ? -10.182 17.029 0.794 1.00 90.06 124 ASN A N 1
ATOM 1021 C CA . ASN A 1 124 ? -10.200 17.147 -0.664 1.00 90.06 124 ASN A CA 1
ATOM 1022 C C . ASN A 1 124 ? -9.256 18.240 -1.182 1.00 90.06 124 ASN A C 1
ATOM 1024 O O . ASN A 1 124 ? -8.595 18.047 -2.198 1.00 90.06 124 ASN A O 1
ATOM 1028 N N . ASN A 1 125 ? -9.169 19.380 -0.491 1.00 91.56 125 ASN A N 1
ATOM 1029 C CA . ASN A 1 125 ? -8.214 20.426 -0.859 1.00 91.56 125 ASN A CA 1
ATOM 1030 C C . ASN A 1 125 ? -6.772 19.939 -0.683 1.00 91.56 125 ASN A C 1
ATOM 1032 O O . ASN A 1 125 ? -5.966 20.123 -1.584 1.00 91.56 125 ASN A O 1
ATOM 1036 N N . LEU A 1 126 ? -6.474 19.268 0.436 1.00 88.62 126 LEU A N 1
ATOM 1037 C CA . LEU A 1 126 ? -5.160 18.679 0.687 1.00 88.62 126 LEU A CA 1
ATOM 1038 C C . LEU A 1 126 ? -4.780 17.682 -0.418 1.00 88.62 126 LEU A C 1
ATOM 1040 O O . LEU A 1 126 ? -3.671 17.752 -0.936 1.00 88.62 126 LEU A O 1
ATOM 1044 N N . ILE A 1 127 ? -5.701 16.790 -0.796 1.00 92.12 127 ILE A N 1
ATOM 1045 C CA . ILE A 1 127 ? -5.494 15.815 -1.875 1.00 92.12 127 ILE A CA 1
ATOM 1046 C C . ILE A 1 127 ? -5.185 16.532 -3.188 1.00 92.12 127 ILE A C 1
ATOM 1048 O O . ILE A 1 127 ? -4.179 16.220 -3.815 1.00 92.12 127 ILE A O 1
ATOM 1052 N N . ASN A 1 128 ? -5.994 17.520 -3.578 1.00 92.25 128 ASN A N 1
ATOM 1053 C CA . ASN A 1 128 ? -5.786 18.264 -4.822 1.00 92.25 128 ASN A CA 1
ATOM 1054 C C . ASN A 1 128 ? -4.445 19.015 -4.837 1.00 92.25 128 ASN A C 1
ATOM 1056 O O . ASN A 1 128 ? -3.741 18.988 -5.844 1.00 92.25 128 ASN A O 1
ATOM 1060 N N . ASP A 1 129 ? -4.078 19.662 -3.728 1.00 93.12 129 ASP A N 1
ATOM 1061 C CA . ASP A 1 129 ? -2.812 20.391 -3.605 1.00 93.12 129 ASP A CA 1
ATOM 1062 C C . ASP A 1 129 ? -1.616 19.443 -3.773 1.00 93.12 129 ASP A C 1
ATOM 1064 O O . ASP A 1 129 ? -0.678 19.736 -4.515 1.00 93.12 129 ASP A O 1
ATOM 1068 N N . TRP A 1 130 ? -1.661 18.278 -3.122 1.00 92.88 130 TRP A N 1
ATOM 1069 C CA . TRP A 1 130 ? -0.623 17.258 -3.246 1.00 92.88 130 TRP A CA 1
ATOM 1070 C C . TRP A 1 130 ? -0.582 16.619 -4.632 1.00 92.88 130 TRP A C 1
ATOM 1072 O O . TRP A 1 130 ? 0.503 16.449 -5.181 1.00 92.88 130 TRP A O 1
ATOM 1082 N N . TYR A 1 131 ? -1.737 16.305 -5.213 1.00 89.88 131 TYR A N 1
ATOM 1083 C CA . TYR A 1 131 ? -1.834 15.711 -6.543 1.00 89.88 131 TYR A CA 1
ATOM 1084 C C . TYR A 1 131 ? -1.214 16.631 -7.605 1.00 89.88 131 TYR A C 1
ATOM 1086 O O . TYR A 1 131 ? -0.354 16.202 -8.374 1.00 89.88 131 TYR A O 1
ATOM 1094 N N . ASN A 1 132 ? -1.556 17.924 -7.575 1.00 91.25 132 ASN A N 1
ATOM 1095 C CA . ASN A 1 132 ? -0.955 18.927 -8.457 1.00 91.25 132 ASN A CA 1
ATOM 1096 C C . ASN A 1 132 ? 0.550 19.076 -8.205 1.00 91.25 132 ASN A C 1
ATOM 1098 O O . ASN A 1 132 ? 1.326 19.119 -9.155 1.00 91.25 132 ASN A O 1
ATOM 1102 N N . LYS A 1 133 ? 0.981 19.085 -6.936 1.00 93.94 133 LYS A N 1
ATOM 1103 C CA . LYS A 1 133 ? 2.405 19.145 -6.576 1.00 93.94 133 LYS A CA 1
ATOM 1104 C C . LYS A 1 133 ? 3.196 17.969 -7.156 1.00 93.94 133 LYS A C 1
ATOM 1106 O O . LYS A 1 133 ? 4.330 18.170 -7.579 1.00 93.94 133 LYS A O 1
ATOM 1111 N N . VAL A 1 134 ? 2.628 16.760 -7.175 1.00 91.88 134 VAL A N 1
ATOM 1112 C CA . VAL A 1 134 ? 3.267 15.582 -7.785 1.00 91.88 134 VAL A CA 1
ATOM 1113 C C . VAL A 1 134 ? 3.444 15.769 -9.287 1.00 91.88 134 VAL A C 1
ATOM 1115 O O . VAL A 1 134 ? 4.555 15.579 -9.782 1.00 91.88 134 VAL A O 1
ATOM 1118 N N . ILE A 1 135 ? 2.394 16.205 -9.988 1.00 89.06 135 ILE A N 1
ATOM 1119 C CA . ILE A 1 135 ? 2.449 16.471 -11.433 1.00 89.06 135 ILE A CA 1
ATOM 1120 C C . ILE A 1 135 ? 3.520 17.517 -11.743 1.00 89.06 135 ILE A C 1
ATOM 1122 O O . ILE A 1 135 ? 4.467 17.233 -12.473 1.00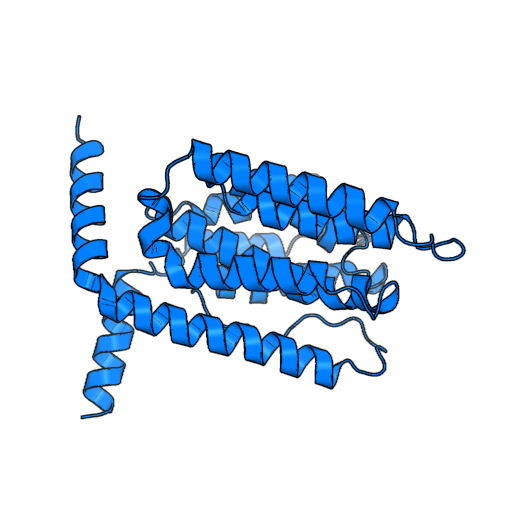 89.06 135 ILE A O 1
ATOM 1126 N N . GLU A 1 136 ? 3.410 18.701 -11.137 1.00 92.56 136 GLU A N 1
ATOM 1127 C CA . GLU A 1 136 ? 4.322 19.821 -11.391 1.00 92.56 136 GLU A CA 1
ATOM 1128 C C . GLU A 1 136 ? 5.780 19.444 -11.111 1.00 92.56 136 GLU A C 1
ATOM 1130 O O . GLU A 1 136 ? 6.688 19.823 -11.855 1.00 92.56 136 GLU A O 1
ATOM 1135 N N . HIS A 1 137 ? 6.016 18.678 -10.042 1.00 93.00 137 HIS A N 1
ATOM 1136 C CA . HIS A 1 137 ? 7.351 18.239 -9.669 1.00 93.00 137 HIS A CA 1
ATOM 1137 C C . HIS A 1 137 ? 7.962 17.320 -10.725 1.00 93.00 137 HIS A C 1
ATOM 1139 O O . HIS A 1 137 ? 9.032 17.640 -11.241 1.00 93.00 137 HIS A O 1
ATOM 1145 N N . TYR A 1 138 ? 7.302 16.216 -11.085 1.00 89.00 138 TYR A N 1
ATOM 1146 C CA . TYR A 1 138 ? 7.889 15.245 -12.014 1.00 89.00 138 TYR A CA 1
ATOM 1147 C C . TYR A 1 138 ? 7.908 15.732 -13.468 1.00 89.00 138 TYR A C 1
ATOM 1149 O O . TYR A 1 138 ? 8.834 15.376 -14.195 1.00 89.00 138 TYR A O 1
ATOM 1157 N N . GLU A 1 139 ? 6.986 16.610 -13.877 1.00 87.94 139 GLU A N 1
ATOM 1158 C CA . GLU A 1 139 ? 7.061 17.296 -15.177 1.00 87.94 139 GLU A CA 1
ATOM 1159 C C . GLU A 1 139 ? 8.261 18.254 -15.273 1.00 87.94 139 GLU A C 1
ATOM 1161 O O . GLU A 1 139 ? 8.772 18.506 -16.367 1.00 87.94 139 GLU A O 1
ATOM 1166 N N . SER A 1 140 ? 8.731 18.790 -14.140 1.00 89.00 140 SER A N 1
ATOM 1167 C CA . SER A 1 140 ? 9.887 19.696 -14.096 1.00 89.00 140 SER A CA 1
ATOM 1168 C C . SER A 1 140 ? 11.243 18.983 -14.127 1.00 89.00 140 SER A C 1
ATOM 1170 O O . SER A 1 140 ? 12.270 19.616 -14.399 1.00 89.00 140 SER A O 1
ATOM 1172 N N . LEU A 1 141 ? 11.273 17.679 -13.835 1.00 86.50 141 LEU A N 1
ATOM 1173 C CA . LEU A 1 141 ? 12.507 16.904 -13.793 1.00 86.50 141 LEU A CA 1
ATOM 1174 C C . LEU A 1 141 ? 12.987 16.545 -15.207 1.00 86.50 141 LEU A C 1
ATOM 1176 O O . LEU A 1 141 ? 12.186 16.339 -16.118 1.00 86.50 141 LEU A O 1
ATOM 1180 N N . PRO A 1 142 ? 14.311 16.436 -15.420 1.00 83.31 142 PRO A N 1
ATOM 1181 C CA . PRO A 1 142 ? 14.828 15.974 -16.697 1.00 83.31 142 PRO A CA 1
ATOM 1182 C C . PRO A 1 142 ? 14.366 14.537 -16.956 1.00 83.31 142 PRO A C 1
ATOM 1184 O O . PRO A 1 142 ? 14.496 13.662 -16.096 1.00 83.31 142 PRO A O 1
ATOM 1187 N N . TYR A 1 143 ? 13.866 14.287 -18.164 1.00 74.31 143 TYR A N 1
ATOM 1188 C CA . TYR A 1 143 ? 13.530 12.937 -18.594 1.00 74.31 143 TYR A CA 1
ATOM 1189 C C . TYR A 1 143 ? 14.804 12.088 -18.717 1.00 74.31 143 TYR A C 1
ATOM 1191 O O . TYR A 1 143 ? 15.741 12.507 -19.405 1.00 74.31 143 TYR A O 1
ATOM 1199 N N . PRO A 1 144 ? 14.867 10.905 -18.085 1.00 71.81 144 PRO A N 1
ATOM 1200 C CA . PRO A 1 144 ? 15.975 9.986 -18.306 1.00 71.81 144 PRO A CA 1
ATOM 1201 C C . PRO A 1 144 ? 15.977 9.481 -19.760 1.00 71.81 144 PRO A C 1
ATOM 1203 O O . PRO A 1 144 ? 14.922 9.316 -20.375 1.00 71.81 144 PRO A O 1
ATOM 1206 N N . GLU A 1 145 ? 17.165 9.252 -20.332 1.00 59.69 145 GLU A N 1
ATOM 1207 C CA . GLU A 1 145 ? 17.326 8.771 -21.713 1.00 59.69 145 GLU A CA 1
ATOM 1208 C C . GLU A 1 145 ? 16.767 7.338 -21.875 1.00 59.69 145 GLU A C 1
ATOM 1210 O O . GLU A 1 145 ? 17.437 6.352 -21.603 1.00 59.69 145 GLU A O 1
ATOM 1215 N N . VAL A 1 146 ? 15.496 7.284 -22.291 1.00 60.22 146 VAL A N 1
ATOM 1216 C CA . VAL A 1 146 ? 14.686 6.234 -22.945 1.00 60.22 146 VAL A CA 1
ATOM 1217 C C . VAL A 1 146 ? 14.921 4.757 -22.570 1.00 60.22 146 VAL A C 1
ATOM 1219 O O . VAL A 1 146 ? 15.922 4.155 -22.938 1.00 60.22 146 VAL A O 1
ATOM 1222 N N . VAL A 1 147 ? 13.873 4.187 -21.949 1.00 53.81 147 VAL A N 1
ATOM 1223 C CA . VAL A 1 147 ? 13.260 2.821 -21.995 1.00 53.81 147 VAL A CA 1
ATOM 1224 C C . VAL A 1 147 ? 12.363 2.656 -20.744 1.00 53.81 147 VAL A C 1
ATOM 1226 O O . VAL A 1 147 ? 11.448 1.844 -20.720 1.00 53.81 147 VAL A O 1
ATOM 1229 N N . SER A 1 148 ? 12.552 3.506 -19.731 1.00 64.31 148 SER A N 1
ATOM 1230 C CA . SER A 1 148 ? 11.913 3.439 -18.413 1.00 64.31 148 SER A CA 1
ATOM 1231 C C . SER A 1 148 ? 10.700 4.351 -18.204 1.00 64.31 148 SER A C 1
ATOM 1233 O O . SER A 1 148 ? 10.269 4.509 -17.067 1.00 64.31 148 SER A O 1
ATOM 1235 N N . PHE A 1 149 ? 10.134 4.962 -19.253 1.00 77.56 149 PHE A N 1
ATOM 1236 C CA . PHE A 1 149 ? 9.003 5.887 -19.082 1.00 77.56 149 PHE A CA 1
ATOM 1237 C C . PHE A 1 149 ? 7.825 5.222 -18.376 1.00 77.56 149 PHE A C 1
ATOM 1239 O O . PHE A 1 149 ? 7.323 5.784 -17.417 1.00 77.56 149 PHE A O 1
ATOM 1246 N N . GLN A 1 150 ? 7.445 4.013 -18.793 1.00 86.81 150 GLN A N 1
ATOM 1247 C CA . GLN A 1 150 ? 6.362 3.265 -18.156 1.00 86.81 150 GLN A CA 1
ATOM 1248 C C . GLN A 1 150 ? 6.645 3.011 -16.666 1.00 86.81 150 GLN A C 1
ATOM 1250 O O . GLN A 1 150 ? 5.845 3.395 -15.828 1.00 86.81 150 GLN A O 1
ATOM 1255 N N . VAL A 1 151 ? 7.841 2.503 -16.341 1.00 88.75 151 VAL A N 1
ATOM 1256 C CA . VAL A 1 151 ? 8.301 2.272 -14.957 1.00 88.75 151 VAL A CA 1
ATOM 1257 C C . VAL A 1 151 ? 8.189 3.539 -14.104 1.00 88.75 151 VAL A C 1
ATOM 1259 O O . VAL A 1 151 ? 7.757 3.485 -12.959 1.00 88.75 151 VAL A O 1
ATOM 1262 N N . ILE A 1 152 ? 8.614 4.682 -14.647 1.00 89.50 152 ILE A N 1
ATOM 1263 C CA . ILE A 1 152 ? 8.595 5.962 -13.936 1.00 89.50 152 ILE A CA 1
ATOM 1264 C C . ILE A 1 152 ? 7.163 6.470 -13.782 1.00 89.50 152 ILE A C 1
ATOM 1266 O O . ILE A 1 152 ? 6.811 6.898 -12.690 1.00 89.50 152 ILE A O 1
ATOM 1270 N N . TYR A 1 153 ? 6.353 6.425 -14.841 1.00 91.31 153 TYR A N 1
ATOM 1271 C CA . TYR A 1 153 ? 4.971 6.901 -14.808 1.00 91.31 153 TYR A CA 1
ATOM 1272 C C . TYR A 1 153 ? 4.118 6.087 -13.842 1.00 91.31 153 TYR A C 1
ATOM 1274 O O . TYR A 1 153 ? 3.489 6.690 -12.987 1.00 91.31 153 TYR A O 1
ATOM 1282 N N . GLU A 1 154 ? 4.168 4.759 -13.904 1.00 93.81 154 GLU A N 1
ATOM 1283 C CA . GLU A 1 154 ? 3.421 3.884 -12.987 1.00 93.81 154 GLU A CA 1
ATOM 1284 C C . GLU A 1 154 ? 3.933 4.037 -11.547 1.00 93.81 154 GLU A C 1
ATOM 1286 O O . GLU A 1 154 ? 3.160 4.097 -10.599 1.00 93.81 154 GLU A O 1
ATOM 1291 N N . ALA A 1 155 ? 5.246 4.204 -11.340 1.00 94.12 155 ALA A N 1
ATOM 1292 C CA . ALA A 1 155 ? 5.753 4.494 -10.001 1.00 94.12 155 ALA A CA 1
ATOM 1293 C C . ALA A 1 155 ? 5.286 5.866 -9.479 1.00 94.12 155 ALA A C 1
ATOM 1295 O O . ALA A 1 155 ? 4.992 5.983 -8.293 1.00 94.12 155 ALA A O 1
ATOM 1296 N N . ILE A 1 156 ? 5.211 6.903 -10.323 1.00 94.56 156 ILE A N 1
ATOM 1297 C CA . ILE A 1 156 ? 4.640 8.210 -9.952 1.00 94.56 156 ILE A CA 1
ATOM 1298 C C . ILE A 1 156 ? 3.145 8.071 -9.652 1.00 94.56 156 ILE A C 1
ATOM 1300 O O . ILE A 1 156 ? 2.687 8.634 -8.656 1.00 94.56 156 ILE A O 1
ATOM 1304 N N . ASP A 1 157 ? 2.413 7.312 -10.466 1.00 95.94 157 ASP A N 1
ATOM 1305 C CA . ASP A 1 157 ? 0.973 7.104 -10.323 1.00 95.94 157 ASP A CA 1
ATOM 1306 C C . ASP A 1 157 ? 0.636 6.406 -8.997 1.00 95.94 157 ASP A C 1
ATOM 1308 O O . ASP A 1 157 ? -0.234 6.868 -8.255 1.00 95.94 157 ASP A O 1
ATOM 1312 N N . VAL A 1 158 ? 1.455 5.438 -8.561 1.00 97.50 158 VAL A N 1
ATOM 1313 C CA . VAL A 1 158 ? 1.375 4.878 -7.198 1.00 97.50 158 VAL A CA 1
ATOM 1314 C C . VAL A 1 158 ? 1.422 5.971 -6.123 1.00 97.50 158 VAL A C 1
ATOM 1316 O O . VAL A 1 158 ? 0.631 5.948 -5.177 1.00 97.50 158 VAL A O 1
ATOM 1319 N N . PHE A 1 159 ? 2.327 6.949 -6.234 1.00 96.81 159 PHE A N 1
ATOM 1320 C CA . PHE A 1 159 ? 2.421 8.043 -5.258 1.00 96.81 159 PHE A CA 1
ATOM 1321 C C . PHE A 1 159 ? 1.276 9.058 -5.382 1.00 96.81 159 PHE A C 1
ATOM 1323 O O . PHE A 1 159 ? 0.878 9.639 -4.370 1.00 96.81 159 PHE A O 1
ATOM 1330 N N . GLN A 1 160 ? 0.713 9.257 -6.575 1.00 96.06 160 GLN A N 1
ATOM 1331 C CA . GLN A 1 160 ? -0.493 10.068 -6.771 1.00 96.06 160 GLN A CA 1
ATOM 1332 C C . GLN A 1 160 ? -1.709 9.412 -6.112 1.00 96.06 160 GLN A C 1
ATOM 1334 O O . GLN A 1 160 ? -2.438 10.049 -5.345 1.00 96.06 160 GLN A O 1
ATOM 1339 N N . ASN A 1 161 ? -1.885 8.117 -6.342 1.00 97.88 161 ASN A N 1
ATOM 1340 C CA . ASN A 1 161 ? -2.947 7.330 -5.744 1.00 97.88 161 ASN A CA 1
ATOM 1341 C C . ASN A 1 161 ? -2.787 7.177 -4.231 1.00 97.88 161 ASN A C 1
ATOM 1343 O O . ASN A 1 161 ? -3.774 7.232 -3.497 1.00 97.88 161 ASN A O 1
ATOM 1347 N N . ALA A 1 162 ? -1.557 7.124 -3.726 1.00 97.75 162 ALA A N 1
ATOM 1348 C CA . ALA A 1 162 ? -1.299 7.092 -2.292 1.00 97.75 162 ALA A CA 1
ATOM 1349 C C . ALA A 1 162 ? -1.886 8.304 -1.544 1.00 97.75 162 ALA A C 1
ATOM 1351 O O . ALA A 1 162 ? -2.334 8.174 -0.404 1.00 97.75 162 ALA A O 1
ATOM 1352 N N . ILE A 1 163 ? -1.934 9.470 -2.196 1.00 96.00 163 ILE A N 1
ATOM 1353 C CA . ILE A 1 163 ? -2.571 10.678 -1.659 1.00 96.00 163 ILE A CA 1
ATOM 1354 C C . ILE A 1 163 ? -4.100 10.539 -1.686 1.00 96.00 163 ILE A C 1
ATOM 1356 O O . ILE A 1 163 ? -4.763 10.902 -0.712 1.00 96.00 163 ILE A O 1
ATOM 1360 N N . ARG A 1 164 ? -4.680 9.989 -2.764 1.00 96.25 164 ARG A N 1
ATOM 1361 C CA . ARG A 1 164 ? -6.137 9.762 -2.883 1.00 96.25 164 ARG A CA 1
ATOM 1362 C C . ARG A 1 164 ? -6.675 8.858 -1.773 1.00 96.25 164 ARG A C 1
ATOM 1364 O O . ARG A 1 164 ? -7.797 9.068 -1.318 1.00 96.25 164 ARG A O 1
ATOM 1371 N N . VAL A 1 165 ? -5.860 7.928 -1.264 1.00 95.81 165 VAL A N 1
ATOM 1372 C CA . VAL A 1 165 ? -6.223 7.051 -0.135 1.00 95.81 165 VAL A CA 1
ATOM 1373 C C . VAL A 1 165 ? -6.542 7.825 1.149 1.00 95.81 165 VAL A C 1
ATOM 1375 O O . VAL A 1 165 ? -7.215 7.291 2.029 1.00 95.81 165 VAL A O 1
ATOM 1378 N N . PHE A 1 166 ? -6.155 9.098 1.274 1.00 93.50 166 PHE A N 1
ATOM 1379 C CA . PHE A 1 166 ? -6.556 9.927 2.414 1.00 93.50 166 PHE A CA 1
ATOM 1380 C C . PHE A 1 166 ? -8.075 10.148 2.507 1.00 93.50 166 PHE A C 1
ATOM 1382 O O . PHE A 1 166 ? -8.595 10.315 3.611 1.00 93.50 166 PHE A O 1
ATOM 1389 N N . ASP A 1 167 ? -8.803 10.103 1.391 1.00 92.19 167 ASP A N 1
ATOM 1390 C CA . ASP A 1 167 ? -10.266 10.119 1.388 1.00 92.19 167 ASP A CA 1
ATOM 1391 C C . ASP A 1 167 ? -10.802 8.684 1.396 1.00 92.19 167 ASP A C 1
ATOM 1393 O O . ASP A 1 167 ? -10.558 7.914 0.468 1.00 92.19 167 ASP A O 1
ATOM 1397 N N . TYR A 1 168 ? -11.560 8.319 2.434 1.00 90.94 168 TYR A N 1
ATOM 1398 C CA . TYR A 1 168 ? -12.123 6.972 2.571 1.00 90.94 168 TYR A CA 1
ATOM 1399 C C . TYR A 1 168 ? -12.963 6.558 1.357 1.00 90.94 168 TYR A C 1
ATOM 1401 O O . TYR A 1 168 ? -12.902 5.402 0.939 1.00 90.94 168 TYR A O 1
ATOM 1409 N N . ASP A 1 169 ? -13.705 7.501 0.770 1.00 91.44 169 ASP A N 1
ATOM 1410 C CA . ASP A 1 169 ? -14.593 7.215 -0.359 1.00 91.44 169 ASP A CA 1
ATOM 1411 C C . ASP A 1 169 ? -13.812 6.893 -1.646 1.00 91.44 169 ASP A C 1
ATOM 1413 O O . ASP A 1 169 ? -14.327 6.191 -2.513 1.00 91.44 169 ASP A O 1
ATOM 1417 N N . GLN A 1 170 ? -12.564 7.361 -1.753 1.00 94.62 170 GLN A N 1
ATOM 1418 C CA . GLN A 1 170 ? -11.663 7.105 -2.885 1.00 94.62 170 GLN A CA 1
ATOM 1419 C C . GLN A 1 170 ? -10.651 5.991 -2.592 1.00 94.62 170 GLN A C 1
ATOM 1421 O O . GLN A 1 170 ? -10.060 5.432 -3.512 1.00 94.62 170 GLN A O 1
ATOM 1426 N N . ALA A 1 171 ? -10.451 5.645 -1.318 1.00 95.75 171 ALA A N 1
ATOM 1427 C CA . ALA A 1 171 ? -9.345 4.807 -0.872 1.00 95.75 171 ALA A CA 1
ATOM 1428 C C . ALA A 1 171 ? -9.295 3.428 -1.524 1.00 95.75 171 ALA A C 1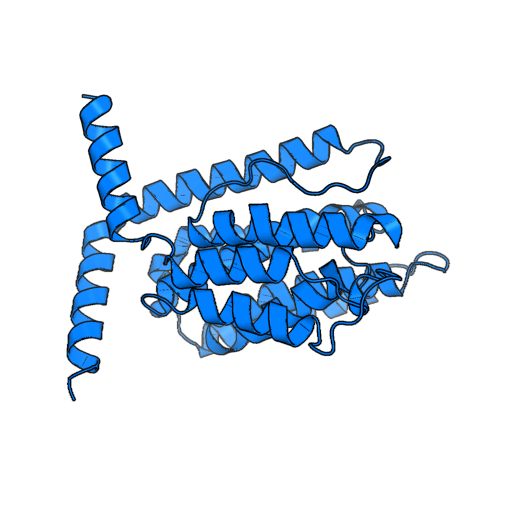
ATOM 1430 O O . ALA A 1 171 ? -8.213 2.946 -1.842 1.00 95.75 171 ALA A O 1
ATOM 1431 N N . LYS A 1 172 ? -10.448 2.792 -1.738 1.00 97.12 172 LYS A N 1
ATOM 1432 C CA . LYS A 1 172 ? -10.490 1.476 -2.381 1.00 97.12 172 LYS A CA 1
ATOM 1433 C C . LYS A 1 172 ? -10.077 1.555 -3.855 1.00 97.12 172 LYS A C 1
ATOM 1435 O O . LYS A 1 172 ? -9.300 0.722 -4.297 1.00 97.12 172 LYS A O 1
ATOM 1440 N N . GLU A 1 173 ? -10.612 2.522 -4.598 1.00 97.94 173 GLU A N 1
ATOM 1441 C CA . GLU A 1 173 ? -10.307 2.704 -6.024 1.00 97.94 173 GLU A CA 1
ATOM 1442 C C . GLU A 1 173 ? -8.835 3.069 -6.216 1.00 97.94 173 GLU A C 1
ATOM 1444 O O . GLU A 1 173 ? -8.134 2.392 -6.956 1.00 97.94 173 GLU A O 1
ATOM 1449 N N . ALA A 1 174 ? -8.335 4.037 -5.448 1.00 97.81 174 ALA A N 1
ATOM 1450 C CA . ALA A 1 174 ? -6.927 4.418 -5.483 1.00 97.81 174 ALA A CA 1
ATOM 1451 C C . ALA A 1 174 ? -5.992 3.247 -5.134 1.00 97.81 174 ALA A C 1
ATOM 1453 O O . ALA A 1 174 ? -4.926 3.097 -5.721 1.00 97.81 174 ALA A O 1
ATOM 1454 N N . LEU A 1 175 ? -6.387 2.386 -4.191 1.00 98.25 175 LEU A N 1
ATOM 1455 C CA . LEU A 1 175 ? -5.609 1.198 -3.849 1.00 98.25 175 LEU A CA 1
ATOM 1456 C C . LEU A 1 175 ? -5.648 0.124 -4.945 1.00 98.25 175 LEU A C 1
ATOM 1458 O O . LEU A 1 175 ? -4.663 -0.588 -5.101 1.00 98.25 175 LEU A O 1
ATOM 1462 N N . LEU A 1 176 ? -6.742 0.008 -5.705 1.00 98.25 176 LEU A N 1
ATOM 1463 C CA . LEU A 1 176 ? -6.784 -0.863 -6.884 1.00 98.25 176 LEU A CA 1
ATOM 1464 C C . LEU A 1 176 ? -5.820 -0.373 -7.963 1.00 98.25 176 LEU A C 1
ATOM 1466 O O . LEU A 1 176 ? -5.053 -1.186 -8.462 1.00 98.25 176 LEU A O 1
ATOM 1470 N N . GLU A 1 177 ? -5.800 0.931 -8.243 1.00 98.12 177 GLU A N 1
ATOM 1471 C CA . GLU A 1 177 ? -4.856 1.529 -9.198 1.00 98.12 177 GLU A CA 1
ATOM 1472 C C . GLU A 1 177 ? -3.396 1.290 -8.761 1.00 98.12 177 GLU A C 1
ATOM 1474 O O . GLU A 1 177 ? -2.587 0.799 -9.542 1.00 98.12 177 GLU A O 1
ATOM 1479 N N . ILE A 1 178 ? -3.074 1.483 -7.471 1.00 98.38 178 ILE A N 1
ATOM 1480 C CA . ILE A 1 178 ? -1.737 1.158 -6.932 1.00 98.38 178 ILE A CA 1
ATOM 1481 C C . ILE A 1 178 ? -1.381 -0.317 -7.153 1.00 98.38 178 ILE A C 1
ATOM 1483 O O . ILE A 1 178 ? -0.233 -0.642 -7.465 1.00 98.38 178 ILE A O 1
ATOM 1487 N N . LEU A 1 179 ? -2.324 -1.227 -6.901 1.00 97.69 179 LEU A N 1
ATOM 1488 C CA . LEU A 1 179 ? -2.079 -2.659 -7.046 1.00 97.69 179 LEU A CA 1
ATOM 1489 C C . LEU A 1 179 ? -1.899 -3.054 -8.510 1.00 97.69 179 LEU A C 1
ATOM 1491 O O . LEU A 1 179 ? -1.037 -3.884 -8.782 1.00 97.69 179 LEU A O 1
ATOM 1495 N N . GLU A 1 180 ? -2.648 -2.446 -9.427 1.00 95.38 180 GLU A N 1
ATOM 1496 C CA . GLU A 1 180 ? -2.465 -2.615 -10.868 1.00 95.38 180 GLU A CA 1
ATOM 1497 C C . GLU A 1 180 ? -1.047 -2.188 -11.272 1.00 95.38 180 GLU A C 1
ATOM 1499 O O . GLU A 1 180 ? -0.292 -3.014 -11.781 1.00 95.38 180 GLU A O 1
ATOM 1504 N N . ASP A 1 181 ? -0.609 -0.979 -10.910 1.00 95.56 181 ASP A N 1
ATOM 1505 C CA . ASP A 1 181 ? 0.747 -0.483 -11.203 1.00 95.56 181 ASP A CA 1
ATOM 1506 C C . ASP A 1 181 ? 1.864 -1.360 -10.614 1.00 95.56 181 ASP A C 1
ATOM 1508 O O . ASP A 1 181 ? 2.948 -1.507 -11.194 1.00 95.56 181 ASP A O 1
ATOM 1512 N N . CYS A 1 182 ? 1.623 -1.940 -9.435 1.00 94.81 182 CYS A N 1
ATOM 1513 C CA . CYS A 1 182 ? 2.595 -2.788 -8.753 1.00 94.81 182 CYS A CA 1
ATOM 1514 C C . CYS A 1 182 ? 2.650 -4.211 -9.326 1.00 94.81 182 CYS A C 1
ATOM 1516 O O . CYS A 1 182 ? 3.745 -4.739 -9.502 1.00 94.81 182 CYS A O 1
ATOM 1518 N N . LEU A 1 183 ? 1.499 -4.849 -9.554 1.00 93.81 183 LEU A N 1
ATOM 1519 C CA . LEU A 1 183 ? 1.389 -6.284 -9.853 1.00 93.81 183 LEU A CA 1
ATOM 1520 C C . LEU A 1 183 ? 1.295 -6.570 -11.357 1.00 93.81 183 LEU A C 1
ATOM 1522 O O . LEU A 1 183 ? 1.852 -7.562 -11.836 1.00 93.81 183 LEU A O 1
ATOM 1526 N N . GLU A 1 184 ? 0.622 -5.690 -12.097 1.00 90.44 184 GLU A N 1
ATOM 1527 C CA . GLU A 1 184 ? 0.409 -5.765 -13.547 1.00 90.44 184 GLU A CA 1
ATOM 1528 C C . GLU A 1 184 ? 1.329 -4.783 -14.299 1.00 90.44 184 GLU A C 1
ATOM 1530 O O . GLU A 1 184 ? 1.859 -5.107 -15.368 1.00 90.44 184 GLU A O 1
ATOM 1535 N N . GLY A 1 185 ? 1.657 -3.654 -13.681 1.00 89.56 185 GLY A N 1
ATOM 1536 C CA . GLY A 1 185 ? 2.634 -2.693 -14.166 1.00 89.56 185 GLY A CA 1
ATOM 1537 C C . GLY A 1 185 ? 4.089 -3.052 -13.846 1.00 89.56 185 GLY A C 1
ATOM 1538 O O . GLY A 1 185 ? 4.504 -4.213 -13.740 1.00 89.56 185 GLY A O 1
ATOM 1539 N N . TYR A 1 186 ? 4.894 -2.005 -13.766 1.00 89.94 186 TYR A N 1
ATOM 1540 C CA . TYR A 1 186 ? 6.342 -1.988 -13.642 1.00 89.94 186 TYR A CA 1
ATOM 1541 C C . TYR A 1 186 ? 6.792 -1.091 -12.474 1.00 89.94 186 TYR A C 1
ATOM 1543 O O . TYR A 1 186 ? 7.997 -0.876 -12.309 1.00 89.94 186 TYR A O 1
ATOM 1551 N N . ALA A 1 187 ? 5.874 -0.597 -11.629 1.00 91.62 187 ALA A N 1
ATOM 1552 C CA . ALA A 1 187 ? 6.221 0.242 -10.477 1.00 91.62 187 ALA A CA 1
ATOM 1553 C C . ALA A 1 187 ? 7.148 -0.494 -9.490 1.00 91.62 187 ALA A C 1
ATOM 1555 O O . ALA A 1 187 ? 8.089 0.094 -8.944 1.00 91.62 187 ALA A O 1
ATOM 1556 N N . ILE A 1 188 ? 6.943 -1.806 -9.328 1.00 88.38 188 ILE A N 1
ATOM 1557 C CA . ILE A 1 188 ? 7.870 -2.738 -8.672 1.00 88.38 188 ILE A CA 1
ATOM 1558 C C . ILE A 1 188 ? 8.313 -3.762 -9.720 1.00 88.38 188 ILE A C 1
ATOM 1560 O O . ILE A 1 188 ? 7.914 -4.914 -9.652 1.00 88.38 188 ILE A O 1
ATOM 1564 N N . PHE A 1 189 ? 9.079 -3.362 -10.741 1.00 71.56 189 PHE A N 1
ATOM 1565 C CA . PHE A 1 189 ? 9.358 -4.272 -11.857 1.00 71.56 189 PHE A CA 1
ATOM 1566 C C . PHE A 1 189 ? 10.283 -5.441 -11.475 1.00 71.56 189 PHE A C 1
ATOM 1568 O O . PHE A 1 189 ? 11.491 -5.229 -11.321 1.00 71.56 189 PHE A O 1
ATOM 1575 N N . PRO A 1 190 ? 9.784 -6.691 -11.428 1.00 67.12 190 PRO A N 1
ATOM 1576 C CA . PRO A 1 190 ? 10.600 -7.840 -11.065 1.00 67.12 190 PRO A CA 1
ATOM 1577 C C . PRO A 1 190 ? 11.079 -8.643 -12.286 1.00 67.12 190 PRO A C 1
ATOM 1579 O O . PRO A 1 190 ? 11.745 -9.666 -12.142 1.00 67.12 190 PRO A O 1
ATOM 1582 N N . GLY A 1 191 ? 10.733 -8.204 -13.503 1.00 65.06 191 GLY A N 1
ATOM 1583 C CA . GLY A 1 191 ? 10.728 -9.065 -14.685 1.00 65.06 191 GLY A CA 1
ATOM 1584 C C . GLY A 1 191 ? 9.512 -9.999 -14.714 1.00 65.06 191 GLY A C 1
ATOM 1585 O O . GLY A 1 191 ? 8.779 -10.122 -13.738 1.00 65.06 191 GLY A O 1
ATOM 1586 N N . SER A 1 192 ? 9.278 -10.664 -15.848 1.00 63.03 192 SER A N 1
ATOM 1587 C CA . SER A 1 192 ? 8.148 -11.593 -16.015 1.00 63.03 192 SER A CA 1
ATOM 1588 C C . SER A 1 192 ? 8.211 -12.784 -15.055 1.00 63.03 192 SER A C 1
ATOM 1590 O O . SER A 1 192 ? 7.183 -13.196 -14.538 1.00 63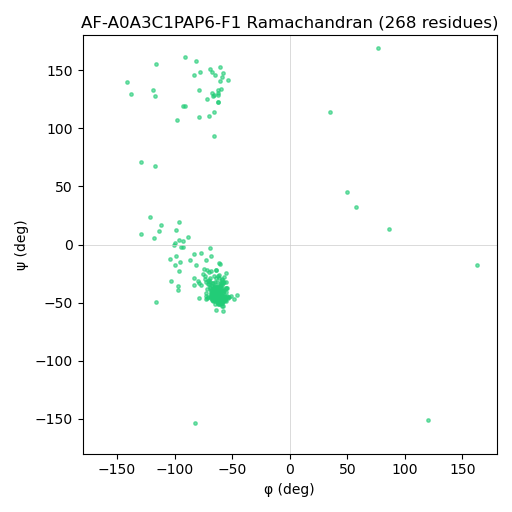.03 192 SER A O 1
ATOM 1592 N N . GLU A 1 193 ? 9.410 -13.302 -14.776 1.00 68.31 193 GLU A N 1
ATOM 1593 C CA . GLU A 1 193 ? 9.605 -14.466 -13.897 1.00 68.31 193 GLU A CA 1
ATOM 1594 C C . GLU A 1 193 ? 9.280 -14.170 -12.422 1.00 68.31 193 GLU A C 1
ATOM 1596 O O . GLU A 1 193 ? 8.965 -15.091 -11.681 1.00 68.31 193 GLU A O 1
ATOM 1601 N N . GLY A 1 194 ? 9.318 -12.902 -11.993 1.00 84.81 194 GLY A N 1
ATOM 1602 C CA . GLY A 1 194 ? 9.096 -12.520 -10.594 1.00 84.81 194 GLY A CA 1
ATOM 1603 C C . GLY A 1 194 ? 7.695 -11.990 -10.272 1.00 84.81 194 GLY A C 1
ATOM 1604 O O . GLY A 1 194 ? 7.441 -11.645 -9.119 1.00 84.81 194 GLY A O 1
ATOM 1605 N N . ARG A 1 195 ? 6.780 -11.907 -11.253 1.00 88.94 195 ARG A N 1
ATOM 1606 C CA . ARG A 1 195 ? 5.412 -11.385 -11.041 1.00 88.94 195 ARG A CA 1
ATOM 1607 C C . ARG A 1 195 ? 4.598 -12.256 -10.100 1.00 88.94 195 ARG A C 1
ATOM 1609 O O . ARG A 1 195 ? 3.920 -11.731 -9.221 1.00 88.94 195 ARG A O 1
ATOM 1616 N N . ARG A 1 196 ? 4.711 -13.579 -10.243 1.00 91.44 196 ARG A N 1
ATOM 1617 C CA . ARG A 1 196 ? 4.032 -14.514 -9.350 1.00 91.44 196 ARG A CA 1
ATOM 1618 C C . ARG A 1 196 ? 4.527 -14.389 -7.909 1.00 91.44 196 ARG A C 1
ATOM 1620 O O . ARG A 1 196 ? 3.716 -14.285 -6.997 1.00 91.44 196 ARG A O 1
ATOM 1627 N N . ASP A 1 197 ? 5.840 -14.299 -7.719 1.00 91.50 197 ASP A N 1
ATOM 1628 C CA . ASP A 1 197 ? 6.436 -14.102 -6.394 1.00 91.50 197 ASP A CA 1
ATOM 1629 C C . ASP A 1 197 ? 6.012 -12.766 -5.764 1.00 91.50 197 ASP A C 1
ATOM 1631 O O . ASP A 1 197 ? 5.782 -12.690 -4.556 1.00 91.50 197 ASP A O 1
ATOM 1635 N N . LEU A 1 198 ? 5.890 -11.704 -6.570 1.00 93.50 198 LEU A N 1
ATOM 1636 C CA . LEU A 1 198 ? 5.396 -10.406 -6.110 1.00 93.50 198 LEU A CA 1
ATOM 1637 C C . LEU A 1 198 ? 3.917 -10.480 -5.697 1.00 93.50 198 LEU A C 1
ATOM 1639 O O . LEU A 1 198 ? 3.545 -9.945 -4.650 1.00 93.50 198 LEU A O 1
ATOM 1643 N N . PHE A 1 199 ? 3.090 -11.174 -6.480 1.00 95.06 199 PHE A N 1
ATOM 1644 C CA . PHE A 1 199 ? 1.691 -11.430 -6.145 1.00 95.06 199 PHE A CA 1
ATOM 1645 C C . PHE A 1 199 ? 1.550 -12.253 -4.858 1.00 95.06 199 PHE A C 1
ATOM 1647 O O . PHE A 1 199 ? 0.803 -11.865 -3.960 1.00 95.06 199 PHE A O 1
ATOM 1654 N N . ASP A 1 200 ? 2.313 -13.339 -4.716 1.00 94.75 200 ASP A N 1
ATOM 1655 C CA . ASP A 1 200 ? 2.310 -14.167 -3.509 1.00 94.75 200 ASP A CA 1
ATOM 1656 C C . ASP A 1 200 ? 2.816 -13.384 -2.291 1.00 94.75 200 ASP A C 1
ATOM 1658 O O . ASP A 1 200 ? 2.261 -13.510 -1.200 1.00 94.75 200 ASP A O 1
ATOM 1662 N N . TRP A 1 201 ? 3.822 -12.517 -2.450 1.00 95.25 201 TRP A N 1
ATOM 1663 C CA . TRP A 1 201 ? 4.238 -11.602 -1.384 1.00 95.25 201 TRP A CA 1
ATOM 1664 C C . TRP A 1 201 ? 3.103 -10.664 -0.963 1.00 95.25 201 TRP A C 1
ATOM 1666 O O . TRP A 1 201 ? 2.849 -10.494 0.236 1.00 95.25 201 TRP A O 1
ATOM 1676 N N . TRP A 1 202 ? 2.394 -10.075 -1.928 1.00 96.88 202 TRP A N 1
ATOM 1677 C CA . TRP A 1 202 ? 1.242 -9.234 -1.633 1.00 96.88 202 TRP A CA 1
ATOM 1678 C C . TRP A 1 202 ? 0.159 -10.018 -0.873 1.00 96.88 202 TRP A C 1
ATOM 1680 O O . TRP A 1 202 ? -0.271 -9.601 0.206 1.00 96.88 202 TRP A O 1
ATOM 1690 N N . LEU A 1 203 ? -0.224 -11.191 -1.374 1.00 97.19 203 LEU A N 1
ATOM 1691 C CA . LEU A 1 203 ? -1.303 -11.999 -0.810 1.00 97.19 203 LEU A CA 1
ATOM 1692 C C . LEU A 1 203 ? -0.960 -12.585 0.569 1.00 97.19 203 LEU A C 1
ATOM 1694 O O . LEU A 1 203 ? -1.803 -12.599 1.462 1.00 97.19 203 LEU A O 1
ATOM 1698 N N . LEU A 1 204 ? 0.268 -13.072 0.765 1.00 95.12 204 LEU A N 1
ATOM 1699 C CA . LEU A 1 204 ? 0.648 -13.851 1.951 1.00 95.12 204 LEU A CA 1
ATOM 1700 C C . LEU A 1 204 ? 1.311 -13.021 3.051 1.00 95.12 204 LEU A C 1
ATOM 1702 O O . LEU A 1 204 ? 1.297 -13.424 4.216 1.00 95.12 204 LEU A O 1
ATOM 1706 N N . GLU A 1 205 ? 1.893 -11.871 2.713 1.00 94.88 205 GLU A N 1
ATOM 1707 C CA . GLU A 1 205 ? 2.554 -11.000 3.686 1.00 94.88 205 GLU A CA 1
ATOM 1708 C C . GLU A 1 205 ? 1.850 -9.640 3.796 1.00 94.88 205 GLU A C 1
ATOM 1710 O O . GLU A 1 205 ? 1.501 -9.232 4.907 1.00 94.88 205 GLU A O 1
ATOM 1715 N N . VAL A 1 206 ? 1.563 -8.956 2.681 1.00 97.12 206 VAL A N 1
ATOM 1716 C CA . VAL A 1 206 ? 0.976 -7.599 2.713 1.00 97.12 206 VAL A CA 1
ATOM 1717 C C . VAL A 1 206 ? -0.477 -7.597 3.174 1.00 97.12 206 VAL A C 1
ATOM 1719 O O . VAL A 1 206 ? -0.832 -6.783 4.034 1.00 97.12 206 VAL A O 1
ATOM 1722 N N . VAL A 1 207 ? -1.319 -8.499 2.664 1.00 97.00 207 VAL A N 1
ATOM 1723 C CA . VAL A 1 207 ? -2.736 -8.587 3.057 1.00 97.00 207 VAL A CA 1
ATOM 1724 C C . VAL A 1 207 ? -2.876 -8.912 4.555 1.00 97.00 207 VAL A C 1
ATOM 1726 O O . VAL A 1 207 ? -3.545 -8.144 5.260 1.00 97.00 207 VAL A O 1
ATOM 1729 N N . PRO A 1 208 ? -2.203 -9.939 5.120 1.00 94.75 208 PRO A N 1
ATOM 1730 C CA . PRO A 1 208 ? -2.268 -10.209 6.556 1.00 94.75 208 PRO A CA 1
ATOM 1731 C C . PRO A 1 208 ? -1.651 -9.106 7.418 1.00 94.75 208 PRO A C 1
ATOM 1733 O O . PRO A 1 208 ? -2.179 -8.810 8.494 1.00 94.75 208 PRO A O 1
ATOM 1736 N N . ALA A 1 209 ? -0.557 -8.477 6.977 1.00 94.69 209 ALA A N 1
ATOM 1737 C CA . ALA A 1 209 ? 0.053 -7.369 7.710 1.00 94.69 209 ALA A CA 1
ATOM 1738 C C . ALA A 1 209 ? -0.871 -6.149 7.768 1.00 94.69 209 ALA A C 1
ATOM 1740 O O . ALA A 1 209 ? -1.022 -5.545 8.830 1.00 94.69 209 ALA A O 1
ATOM 1741 N N . SER A 1 210 ? -1.544 -5.844 6.6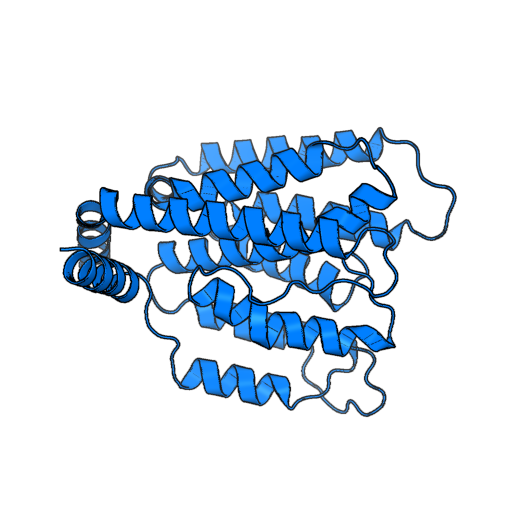58 1.00 95.88 210 SER A N 1
ATOM 1742 C CA . SER A 1 210 ? -2.554 -4.787 6.568 1.00 95.88 210 SER A CA 1
ATOM 1743 C C . SER A 1 210 ? -3.762 -5.090 7.439 1.00 95.88 210 SER A C 1
ATOM 1745 O O . SER A 1 210 ? -4.179 -4.230 8.208 1.00 95.88 210 SER A O 1
ATOM 1747 N N . TRP A 1 211 ? -4.267 -6.329 7.421 1.00 93.44 211 TRP A N 1
ATOM 1748 C CA . TRP A 1 211 ? -5.364 -6.743 8.298 1.00 93.44 211 TRP A CA 1
ATOM 1749 C C . TRP A 1 211 ? -5.051 -6.495 9.779 1.00 93.44 211 TRP A C 1
ATOM 1751 O O . TRP A 1 211 ? -5.902 -5.989 10.517 1.00 93.44 211 TRP A O 1
ATOM 1761 N N . ASN A 1 212 ? -3.834 -6.865 10.193 1.00 90.81 212 ASN A N 1
ATOM 1762 C CA . ASN A 1 212 ? -3.378 -6.860 11.584 1.00 90.81 212 ASN A CA 1
ATOM 1763 C C . ASN A 1 212 ? -2.673 -5.565 12.019 1.00 90.81 212 ASN A C 1
ATOM 1765 O O . ASN A 1 212 ? -2.272 -5.459 13.186 1.00 90.81 212 ASN A O 1
ATOM 1769 N N . LEU A 1 213 ? -2.504 -4.605 11.102 1.00 91.50 213 LEU A N 1
ATOM 1770 C CA . LEU A 1 213 ? -1.755 -3.359 11.310 1.00 91.50 213 LEU A CA 1
ATOM 1771 C C . LEU A 1 213 ? -0.372 -3.638 11.921 1.00 91.50 213 LEU A C 1
ATOM 1773 O O . LEU A 1 213 ? 0.043 -3.057 12.933 1.00 91.50 213 LEU A O 1
ATOM 1777 N N . SER A 1 214 ? 0.299 -4.639 11.355 1.00 90.62 214 SER A N 1
ATOM 1778 C CA . SER A 1 214 ? 1.575 -5.157 11.834 1.00 90.62 214 SER A CA 1
ATOM 1779 C C . SER A 1 214 ? 2.683 -4.930 10.810 1.00 90.62 214 SER A C 1
ATOM 1781 O O . SER A 1 214 ? 2.407 -4.856 9.611 1.00 90.62 214 SER A O 1
ATOM 1783 N N . PRO A 1 215 ? 3.951 -4.866 11.246 1.00 89.25 215 PRO A N 1
ATOM 1784 C CA . PRO A 1 215 ? 5.077 -4.857 10.323 1.00 89.25 215 PRO A CA 1
ATOM 1785 C C . PRO A 1 215 ? 5.117 -6.136 9.477 1.00 89.25 215 PRO A C 1
ATOM 1787 O O . PRO A 1 215 ? 4.678 -7.199 9.926 1.00 89.25 215 PRO A O 1
ATOM 1790 N N . LEU A 1 216 ? 5.698 -6.038 8.281 1.00 88.75 216 LEU A N 1
ATOM 1791 C CA . LEU A 1 216 ? 5.992 -7.196 7.436 1.00 88.75 216 LEU A CA 1
ATOM 1792 C C . LEU A 1 216 ? 7.106 -8.066 8.029 1.00 88.75 216 LEU A C 1
ATOM 1794 O O . LEU A 1 216 ? 8.041 -7.566 8.670 1.00 88.75 216 LEU A O 1
ATOM 1798 N N . LYS A 1 217 ? 7.077 -9.370 7.733 1.00 84.31 217 LYS A N 1
ATOM 1799 C CA . LYS A 1 217 ? 8.226 -10.245 8.010 1.00 84.31 217 LYS A CA 1
ATOM 1800 C C . LYS A 1 217 ? 9.367 -9.958 7.037 1.00 84.31 217 LYS A C 1
ATOM 1802 O O . LYS A 1 217 ? 10.513 -9.805 7.483 1.00 84.31 217 LYS A O 1
ATOM 1807 N N . SER A 1 218 ? 9.031 -9.813 5.756 1.00 84.12 218 SER A N 1
ATOM 1808 C CA . SER A 1 218 ? 9.943 -9.519 4.652 1.00 84.12 218 SER A CA 1
ATOM 1809 C C . SER A 1 218 ? 9.303 -8.553 3.654 1.00 84.12 218 SER A C 1
ATOM 1811 O O . SER A 1 218 ? 8.121 -8.666 3.333 1.00 84.12 218 SER A O 1
ATOM 1813 N N . PHE A 1 219 ? 10.100 -7.611 3.152 1.00 86.19 219 PHE A N 1
ATOM 1814 C CA . PHE A 1 219 ? 9.745 -6.828 1.970 1.00 86.19 219 PHE A CA 1
ATOM 1815 C C . PHE A 1 219 ? 10.101 -7.605 0.711 1.00 86.19 219 PHE A C 1
ATOM 1817 O O . PHE A 1 219 ? 11.110 -8.313 0.693 1.00 86.19 219 PHE A O 1
ATOM 1824 N N . TYR A 1 220 ? 9.293 -7.432 -0.330 1.00 84.19 220 TYR A N 1
ATOM 1825 C CA . TYR A 1 220 ? 9.699 -7.819 -1.667 1.00 84.19 220 TYR A CA 1
ATOM 1826 C C . TYR A 1 220 ? 10.828 -6.903 -2.118 1.00 84.19 220 TYR A C 1
ATOM 1828 O O . TYR A 1 220 ? 10.727 -5.679 -2.006 1.00 84.19 220 TYR A O 1
ATOM 1836 N N . VAL A 1 221 ? 11.904 -7.493 -2.623 1.00 71.69 221 VAL A N 1
ATOM 1837 C CA . VAL A 1 221 ? 12.977 -6.738 -3.254 1.00 71.69 221 VAL A CA 1
ATOM 1838 C C . VAL A 1 221 ? 13.409 -7.478 -4.500 1.00 71.69 221 VAL A C 1
ATOM 1840 O O . VAL A 1 221 ? 13.694 -8.669 -4.444 1.00 71.69 221 VAL A O 1
ATOM 1843 N N . VAL A 1 222 ? 13.472 -6.749 -5.611 1.00 67.62 222 VAL A N 1
ATOM 1844 C CA . VAL A 1 222 ? 13.982 -7.273 -6.874 1.00 67.62 222 VAL A CA 1
ATOM 1845 C C . VAL A 1 222 ? 15.446 -7.658 -6.680 1.00 67.62 222 VAL A C 1
ATOM 1847 O O . VAL A 1 222 ? 16.272 -6.827 -6.282 1.00 67.62 222 VAL A O 1
ATOM 1850 N N . ASP A 1 223 ? 15.763 -8.920 -6.954 1.00 61.50 223 ASP A N 1
ATOM 1851 C CA . ASP A 1 223 ? 17.123 -9.430 -6.860 1.00 61.50 223 ASP A CA 1
ATOM 1852 C C . ASP A 1 223 ? 18.090 -8.560 -7.679 1.00 61.50 223 ASP A C 1
ATOM 1854 O O . ASP A 1 223 ? 17.792 -8.150 -8.803 1.00 61.50 223 ASP A O 1
ATOM 1858 N N . ARG A 1 224 ? 19.305 -8.357 -7.142 1.00 62.28 224 ARG A N 1
ATOM 1859 C CA . ARG A 1 224 ? 20.447 -7.638 -7.763 1.00 62.28 224 ARG A CA 1
ATOM 1860 C C . ARG A 1 224 ? 20.481 -6.116 -7.581 1.00 62.28 224 ARG A C 1
ATOM 1862 O O . ARG A 1 224 ? 21.318 -5.458 -8.204 1.00 62.28 224 ARG A O 1
ATOM 1869 N N . LEU A 1 225 ? 19.679 -5.539 -6.687 1.00 69.44 225 LEU A N 1
ATOM 1870 C CA . LEU A 1 225 ? 19.902 -4.154 -6.257 1.00 69.44 225 LEU A CA 1
ATOM 1871 C C . LEU A 1 225 ? 21.150 -4.061 -5.363 1.00 69.44 225 LEU A C 1
ATOM 1873 O O . LEU A 1 225 ? 21.234 -4.702 -4.319 1.00 69.44 225 LEU A O 1
ATOM 1877 N N . VAL A 1 226 ? 22.104 -3.197 -5.733 1.00 69.31 226 VAL A N 1
ATOM 1878 C CA . VAL A 1 226 ? 23.403 -3.027 -5.038 1.00 69.31 226 VAL A CA 1
ATOM 1879 C C . VAL A 1 226 ? 23.250 -2.708 -3.538 1.00 69.31 226 VAL A C 1
ATOM 1881 O O . VAL A 1 226 ? 24.137 -3.025 -2.753 1.00 69.31 226 VAL A O 1
ATOM 1884 N N . ASN A 1 227 ? 22.114 -2.130 -3.127 1.00 78.81 227 ASN A N 1
ATOM 1885 C CA . ASN A 1 227 ? 21.828 -1.720 -1.747 1.00 78.81 227 ASN A CA 1
ATOM 1886 C C . ASN A 1 227 ? 20.569 -2.388 -1.148 1.00 78.81 227 ASN A C 1
ATOM 1888 O O . ASN A 1 227 ? 19.968 -1.834 -0.225 1.00 78.81 227 ASN A O 1
ATOM 1892 N N . GLN A 1 228 ? 20.163 -3.557 -1.658 1.00 80.94 228 GLN A N 1
ATOM 1893 C CA . GLN A 1 228 ? 18.954 -4.293 -1.245 1.00 80.94 228 GLN A CA 1
ATOM 1894 C C . GLN A 1 228 ? 18.809 -4.448 0.277 1.00 80.94 228 GLN A C 1
ATOM 1896 O O . GLN A 1 228 ? 17.754 -4.131 0.832 1.00 80.94 228 GLN A O 1
ATOM 1901 N N . ASP A 1 229 ? 19.873 -4.854 0.972 1.00 82.81 229 ASP A N 1
ATOM 1902 C CA . ASP A 1 229 ? 19.835 -5.050 2.427 1.00 82.81 229 ASP A CA 1
ATOM 1903 C C . ASP A 1 229 ? 19.547 -3.744 3.177 1.00 82.81 229 ASP A C 1
ATOM 1905 O O . ASP A 1 229 ? 18.738 -3.706 4.104 1.00 82.81 229 ASP A O 1
ATOM 1909 N N . GLN A 1 230 ? 20.180 -2.644 2.761 1.00 85.06 230 GLN A N 1
ATOM 1910 C CA . GLN A 1 230 ? 20.000 -1.339 3.402 1.00 85.06 230 GLN A CA 1
ATOM 1911 C C . GLN A 1 230 ? 18.589 -0.792 3.171 1.00 85.06 230 GLN A C 1
ATOM 1913 O O . GLN A 1 230 ? 17.987 -0.249 4.099 1.00 85.06 230 GLN A O 1
ATOM 1918 N N . ILE A 1 231 ? 18.058 -0.967 1.956 1.00 85.12 231 ILE A N 1
ATOM 1919 C CA . ILE A 1 231 ? 16.684 -0.597 1.596 1.00 85.12 231 ILE A CA 1
ATOM 1920 C C . ILE A 1 231 ? 15.695 -1.373 2.473 1.00 85.12 231 ILE A C 1
ATOM 1922 O O . ILE A 1 231 ? 14.881 -0.759 3.163 1.00 85.12 231 ILE A O 1
ATOM 1926 N N . THR A 1 232 ? 15.844 -2.698 2.545 1.00 85.75 232 THR A N 1
ATOM 1927 C CA . THR A 1 232 ? 14.972 -3.577 3.341 1.00 85.75 232 THR A CA 1
ATOM 1928 C C . THR A 1 232 ? 14.993 -3.207 4.823 1.00 85.75 232 THR A C 1
ATOM 1930 O O . THR A 1 232 ? 13.947 -3.111 5.468 1.00 85.75 232 THR A O 1
ATOM 1933 N N . ILE A 1 233 ? 16.184 -2.962 5.384 1.00 88.00 233 ILE A N 1
ATOM 1934 C CA . ILE A 1 233 ? 16.339 -2.549 6.786 1.00 88.00 233 ILE A CA 1
ATOM 1935 C C . ILE A 1 233 ? 15.629 -1.214 7.035 1.00 88.00 233 ILE A C 1
ATOM 1937 O O . ILE A 1 233 ? 14.934 -1.077 8.044 1.00 88.00 233 ILE A O 1
ATOM 1941 N N . ARG A 1 234 ? 15.779 -0.237 6.129 1.00 89.50 234 ARG A N 1
ATOM 1942 C CA . ARG A 1 234 ? 15.119 1.074 6.233 1.00 89.50 234 ARG A CA 1
ATOM 1943 C C . ARG A 1 234 ? 13.598 0.932 6.219 1.00 89.50 234 ARG A C 1
ATOM 1945 O O . ARG A 1 234 ? 12.946 1.449 7.123 1.00 89.50 234 ARG A O 1
ATOM 1952 N N . GLN A 1 235 ? 13.051 0.221 5.234 1.00 90.62 235 GLN A N 1
ATOM 1953 C CA . GLN A 1 235 ? 11.606 0.021 5.076 1.00 90.62 235 GLN A CA 1
ATOM 1954 C C . GLN A 1 235 ? 11.006 -0.700 6.292 1.00 90.62 235 GLN A C 1
ATOM 1956 O O . GLN A 1 235 ? 10.005 -0.262 6.859 1.00 90.62 235 GLN A O 1
ATOM 1961 N N . LYS A 1 236 ? 11.665 -1.767 6.765 1.00 90.00 236 LYS A N 1
ATOM 1962 C CA . LYS A 1 236 ? 11.226 -2.516 7.948 1.00 90.00 236 LYS A CA 1
ATOM 1963 C C . LYS A 1 236 ? 11.242 -1.660 9.210 1.00 90.00 236 LYS A C 1
ATOM 1965 O O . LYS A 1 236 ? 10.295 -1.701 9.991 1.00 90.00 236 LYS A O 1
ATOM 1970 N N . LYS A 1 237 ? 12.288 -0.849 9.386 1.00 91.12 237 LYS A N 1
ATOM 1971 C CA . LYS A 1 237 ? 12.393 0.073 10.518 1.00 91.12 237 LYS A CA 1
ATOM 1972 C C . LYS A 1 237 ? 11.262 1.108 10.520 1.00 91.12 237 LYS A C 1
ATOM 1974 O O . LYS A 1 237 ? 10.677 1.317 11.578 1.00 91.12 237 LYS A O 1
ATOM 1979 N N . SER A 1 238 ? 10.933 1.701 9.367 1.00 90.75 238 SER A N 1
ATOM 1980 C CA . SER A 1 238 ? 9.807 2.645 9.241 1.00 90.75 238 SER A CA 1
ATOM 1981 C C . SER A 1 238 ? 8.483 1.986 9.666 1.00 90.75 238 SER A C 1
ATOM 1983 O O . SER A 1 238 ? 7.847 2.463 10.606 1.00 90.75 238 SER A O 1
ATOM 1985 N N . LEU A 1 239 ? 8.125 0.817 9.113 1.00 92.81 239 LEU A N 1
ATOM 1986 C CA . LEU A 1 239 ? 6.894 0.110 9.512 1.00 92.81 239 LEU A CA 1
ATOM 1987 C C . LEU A 1 239 ? 6.855 -0.251 11.003 1.00 92.81 239 LEU A C 1
ATOM 1989 O O . LEU A 1 239 ? 5.805 -0.161 11.642 1.00 92.81 239 LEU A O 1
ATOM 1993 N N . GLU A 1 240 ? 7.981 -0.677 11.579 1.00 92.88 240 GLU A N 1
ATOM 1994 C CA . GLU A 1 240 ? 8.066 -0.982 13.008 1.00 92.88 240 GLU A CA 1
ATOM 1995 C C . GLU A 1 240 ? 7.858 0.255 13.889 1.00 92.88 240 GLU A C 1
ATOM 1997 O O . GLU A 1 240 ? 7.243 0.151 14.953 1.00 92.88 240 GLU A O 1
ATOM 2002 N N . GLU A 1 241 ? 8.379 1.412 13.482 1.00 93.81 241 GLU A N 1
ATOM 2003 C CA . GLU A 1 241 ? 8.192 2.680 14.191 1.00 93.81 241 GLU A CA 1
ATOM 2004 C C . GLU A 1 241 ? 6.728 3.124 14.131 1.00 93.81 241 GLU A C 1
ATOM 2006 O O . GLU A 1 241 ? 6.127 3.372 15.181 1.00 93.81 241 GLU A O 1
ATOM 2011 N N . VAL A 1 242 ? 6.123 3.108 12.941 1.00 94.56 242 VAL A N 1
ATOM 2012 C CA . VAL A 1 242 ? 4.705 3.442 12.740 1.00 94.56 242 VAL A CA 1
ATOM 2013 C C . VAL A 1 242 ? 3.805 2.502 13.539 1.00 94.56 242 VAL A C 1
ATOM 2015 O O . VAL A 1 242 ? 2.913 2.969 14.245 1.00 94.56 242 VAL A O 1
ATOM 2018 N N . SER A 1 243 ? 4.066 1.190 13.514 1.00 92.31 243 SER A N 1
ATOM 2019 C CA . SER A 1 243 ? 3.274 0.202 14.263 1.00 92.31 243 SER A CA 1
ATOM 2020 C C . SER A 1 243 ? 3.332 0.455 15.771 1.00 92.31 243 SER A C 1
ATOM 2022 O O . SER A 1 243 ? 2.294 0.501 16.430 1.00 92.31 243 SER A O 1
ATOM 2024 N N . LYS A 1 244 ? 4.525 0.717 16.325 1.00 91.12 244 LYS A N 1
ATOM 2025 C CA . LYS A 1 244 ? 4.690 1.044 17.754 1.00 91.12 244 LYS A CA 1
ATOM 2026 C C . LYS A 1 244 ? 3.962 2.334 18.133 1.00 91.12 244 LYS A C 1
ATOM 2028 O O . LYS A 1 244 ? 3.344 2.403 19.197 1.00 91.12 244 LYS A O 1
ATOM 2033 N N . MET A 1 245 ? 4.038 3.361 17.288 1.00 92.38 245 MET A N 1
ATOM 2034 C CA . MET A 1 245 ? 3.357 4.635 17.528 1.00 92.38 245 MET A CA 1
ATOM 2035 C C . MET A 1 245 ? 1.837 4.486 17.454 1.00 92.38 245 MET A C 1
ATOM 2037 O O . MET A 1 245 ? 1.135 4.983 18.336 1.00 92.38 245 MET A O 1
ATOM 2041 N N . LEU A 1 246 ? 1.336 3.757 16.457 1.00 90.62 246 LEU A N 1
ATOM 2042 C CA . LEU A 1 246 ? -0.079 3.433 16.313 1.00 90.62 246 LEU A CA 1
ATOM 2043 C C . LEU A 1 246 ? -0.597 2.657 17.528 1.00 90.62 246 LEU A C 1
ATOM 2045 O O . LEU A 1 246 ? -1.623 3.026 18.092 1.00 90.62 246 LEU A O 1
ATOM 2049 N N . GLU A 1 247 ? 0.132 1.637 17.988 1.00 87.12 247 GLU A N 1
ATOM 2050 C CA . GLU A 1 247 ? -0.216 0.891 19.201 1.00 87.12 247 GLU A CA 1
ATOM 2051 C C . GLU A 1 247 ? -0.301 1.806 20.430 1.00 87.12 247 GLU A C 1
ATOM 2053 O O . GLU A 1 247 ? -1.270 1.725 21.185 1.00 87.12 247 GLU A O 1
ATOM 2058 N N . SER A 1 248 ? 0.653 2.727 20.608 1.00 87.81 248 SER A N 1
ATOM 2059 C CA . SER A 1 248 ? 0.589 3.727 21.686 1.00 87.81 248 SER A CA 1
ATOM 2060 C C . SER A 1 248 ? -0.669 4.589 21.581 1.00 87.81 248 SER A C 1
ATOM 2062 O O . SER A 1 248 ? -1.362 4.799 22.576 1.00 87.81 248 SER A O 1
ATOM 2064 N N . LYS A 1 249 ? -1.012 5.055 20.373 1.00 87.56 249 LYS A N 1
ATOM 2065 C CA . LYS A 1 249 ? -2.192 5.902 20.148 1.00 87.56 249 LYS A CA 1
ATOM 2066 C C . LYS A 1 249 ? -3.508 5.163 20.339 1.00 87.56 249 LYS A C 1
ATOM 2068 O O . LYS A 1 249 ? -4.436 5.749 20.894 1.00 87.56 249 LYS A O 1
ATOM 2073 N N . LEU A 1 250 ? -3.583 3.892 19.958 1.00 82.62 250 LEU A N 1
ATOM 2074 C CA . LEU A 1 250 ? -4.736 3.034 20.238 1.00 82.62 250 LEU A CA 1
ATOM 2075 C C . LEU A 1 250 ? -4.964 2.874 21.745 1.00 82.62 250 LEU A C 1
ATOM 2077 O O . LEU A 1 250 ? -6.101 2.948 22.206 1.00 82.62 250 LEU A O 1
ATOM 2081 N N . LEU A 1 251 ? -3.890 2.709 22.522 1.00 81.00 251 LEU A N 1
ATOM 2082 C CA . LEU A 1 251 ? -3.972 2.614 23.982 1.00 81.00 251 LEU A CA 1
ATOM 2083 C C . LEU A 1 251 ? -4.432 3.937 24.610 1.00 81.00 251 LEU A C 1
ATOM 2085 O O . LEU A 1 251 ? -5.359 3.938 25.421 1.00 81.00 251 LEU A O 1
ATOM 2089 N N . GLU A 1 252 ? -3.822 5.054 24.201 1.00 83.25 252 GLU A N 1
ATOM 2090 C CA . GLU A 1 252 ? -4.143 6.406 24.685 1.00 83.25 252 GLU A CA 1
ATOM 2091 C C . GLU A 1 252 ? -5.599 6.813 24.409 1.00 83.25 252 GLU A C 1
ATOM 2093 O O . GLU A 1 252 ? -6.187 7.537 25.208 1.00 83.25 252 GLU A O 1
ATOM 2098 N N . ASN A 1 253 ? -6.184 6.351 23.299 1.00 77.19 253 ASN A N 1
ATOM 2099 C CA . ASN A 1 253 ? -7.518 6.761 22.841 1.00 77.19 253 ASN A CA 1
ATOM 2100 C C . ASN A 1 253 ? -8.565 5.637 22.933 1.00 77.19 253 ASN A C 1
ATOM 2102 O O . ASN A 1 253 ? -9.626 5.729 22.317 1.00 77.19 253 ASN A O 1
ATOM 2106 N N . SER A 1 254 ? -8.286 4.580 23.700 1.00 71.44 254 SER A N 1
ATOM 2107 C CA . SER A 1 254 ? -9.147 3.390 23.782 1.00 71.44 254 SER A CA 1
ATOM 2108 C C . SER A 1 254 ? -10.587 3.690 24.230 1.00 71.44 254 SER A C 1
ATOM 2110 O O . SER A 1 254 ? -11.517 3.054 23.737 1.00 71.44 254 SER A O 1
ATOM 2112 N N . ASP A 1 255 ? -10.797 4.691 25.089 1.00 66.44 255 ASP A N 1
ATOM 2113 C CA . ASP A 1 255 ? -12.135 5.114 25.525 1.00 66.44 255 ASP A CA 1
ATOM 2114 C C . ASP A 1 255 ? -12.920 5.835 24.412 1.00 66.44 255 ASP A C 1
ATOM 2116 O O . ASP A 1 255 ? -14.108 5.581 24.227 1.00 66.44 255 ASP A O 1
ATOM 2120 N N . ILE A 1 256 ? -12.247 6.664 23.604 1.00 65.25 256 ILE A N 1
ATOM 2121 C CA . ILE A 1 256 ? -12.858 7.394 22.476 1.00 65.25 256 ILE A CA 1
ATOM 2122 C C . ILE A 1 256 ? -13.303 6.413 21.385 1.00 65.25 256 ILE A C 1
ATOM 2124 O O . ILE A 1 256 ? -14.392 6.545 20.827 1.00 65.25 256 ILE A O 1
ATOM 2128 N N . LEU A 1 257 ? -12.469 5.407 21.105 1.00 62.66 257 LEU A N 1
ATOM 2129 C CA . LEU A 1 257 ? -12.739 4.397 20.080 1.00 62.66 257 LEU A CA 1
ATOM 2130 C C . LEU A 1 257 ? -13.899 3.464 20.478 1.00 62.66 257 LEU A C 1
ATOM 2132 O O . LEU A 1 257 ? -14.678 3.049 19.620 1.00 62.66 257 LEU A O 1
ATOM 2136 N N . ARG A 1 258 ? -14.075 3.191 21.780 1.00 59.69 258 ARG A N 1
ATOM 2137 C CA . ARG A 1 258 ? -15.217 2.418 22.305 1.00 59.69 258 ARG A CA 1
ATOM 2138 C C . ARG A 1 258 ? -16.547 3.159 22.175 1.00 59.69 258 ARG A C 1
ATOM 2140 O O . ARG A 1 258 ? -17.561 2.537 21.858 1.00 59.69 258 ARG A O 1
ATOM 2147 N N . ASP A 1 259 ? -16.556 4.471 22.398 1.00 51.22 259 ASP A N 1
ATOM 2148 C CA . ASP A 1 259 ? -17.774 5.280 22.277 1.00 51.22 259 ASP A CA 1
ATOM 2149 C C . ASP A 1 259 ? -18.197 5.494 20.819 1.00 51.22 259 ASP A C 1
ATOM 2151 O O . ASP A 1 259 ? -19.398 5.518 20.531 1.00 51.22 259 ASP A O 1
ATOM 2155 N N . SER A 1 260 ? -17.247 5.573 19.877 1.00 53.28 260 SER A N 1
ATOM 2156 C CA . SER A 1 260 ? -17.589 5.603 18.451 1.00 53.28 260 SER A CA 1
ATOM 2157 C C . SER A 1 260 ? -18.291 4.319 18.001 1.00 53.28 260 SER A C 1
ATOM 2159 O O . SER A 1 260 ? -19.311 4.408 17.321 1.00 53.28 260 SER A O 1
ATOM 2161 N N . ASP A 1 261 ? -17.843 3.140 18.449 1.00 48.62 261 ASP A N 1
ATOM 2162 C CA . ASP A 1 261 ? -18.490 1.861 18.111 1.00 48.62 261 ASP A CA 1
ATOM 2163 C C . ASP A 1 261 ? -19.918 1.740 18.673 1.00 48.62 261 ASP A C 1
ATOM 2165 O O . ASP A 1 261 ? -20.793 1.144 18.040 1.00 48.62 261 ASP A O 1
ATOM 2169 N N . ASN A 1 262 ? -20.198 2.338 19.836 1.00 39.62 262 ASN A N 1
ATOM 2170 C CA . ASN A 1 262 ? -21.556 2.381 20.386 1.00 39.62 262 ASN A CA 1
ATOM 2171 C C . ASN A 1 262 ? -22.476 3.318 19.599 1.00 3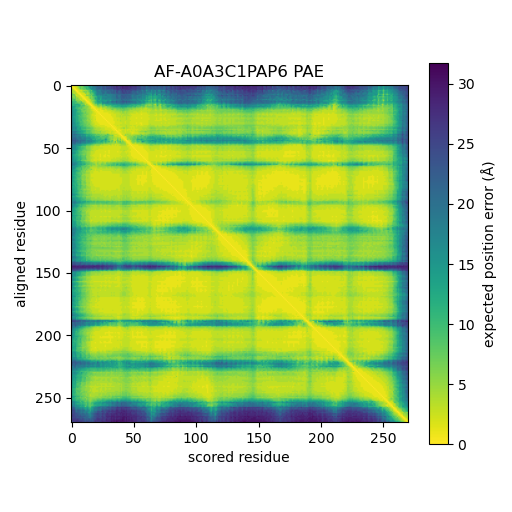9.62 262 ASN A C 1
ATOM 2173 O O . ASN A 1 262 ? -23.658 3.015 19.447 1.00 39.62 262 ASN A O 1
ATOM 2177 N N . LYS A 1 263 ? -21.951 4.425 19.065 1.00 40.09 263 LYS A N 1
ATOM 2178 C CA . LYS A 1 263 ? -22.733 5.355 18.243 1.00 40.09 263 LYS A CA 1
ATOM 2179 C C . LYS A 1 263 ? -23.164 4.705 16.921 1.00 40.09 263 LYS A C 1
ATOM 2181 O O . LYS A 1 263 ? -24.335 4.774 16.565 1.00 40.09 263 LYS A O 1
ATOM 2186 N N . TYR A 1 264 ? -22.271 3.951 16.278 1.00 40.34 264 TYR A N 1
ATOM 2187 C CA . TYR A 1 264 ? -22.576 3.246 15.025 1.00 40.34 264 TYR A CA 1
ATOM 2188 C C . TYR A 1 264 ? -23.466 2.003 15.192 1.00 40.34 264 TYR A C 1
ATOM 2190 O O . TYR A 1 264 ? -24.139 1.613 14.242 1.00 40.34 264 TYR A O 1
ATOM 2198 N N . LYS A 1 265 ? -23.544 1.401 16.389 1.00 37.19 265 LYS A N 1
ATOM 2199 C CA . LYS A 1 265 ? -24.552 0.361 16.680 1.00 37.19 265 LYS A CA 1
ATOM 2200 C C . LYS A 1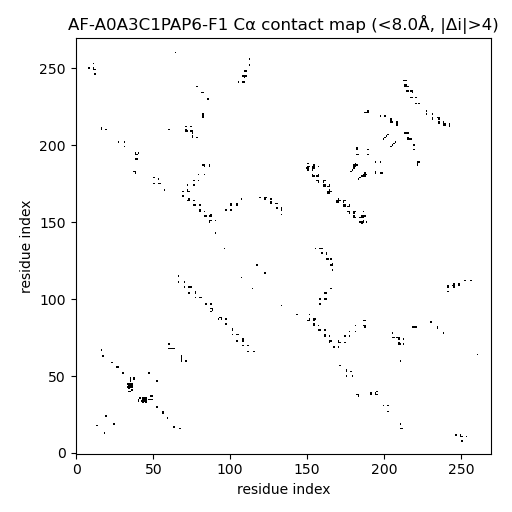 265 ? -25.978 0.910 16.756 1.00 37.19 265 LYS A C 1
ATOM 2202 O O . LYS A 1 265 ? -26.915 0.168 16.473 1.00 37.19 265 LYS A O 1
ATOM 2207 N N . PHE A 1 266 ? -26.156 2.176 17.137 1.00 28.77 266 PHE A N 1
ATOM 2208 C CA . PHE A 1 266 ? -27.478 2.807 17.176 1.00 28.77 266 PHE A CA 1
ATOM 2209 C C . PHE A 1 266 ? -27.953 3.260 15.791 1.00 28.77 266 PHE A C 1
ATOM 2211 O O . PHE A 1 266 ? -29.144 3.161 15.510 1.00 28.77 266 PHE A O 1
ATOM 2218 N N . ASP A 1 267 ? -27.038 3.652 14.903 1.00 31.92 267 ASP A N 1
ATOM 2219 C CA . ASP A 1 267 ? -27.381 4.104 13.546 1.00 31.92 267 ASP A CA 1
ATOM 2220 C C . ASP A 1 267 ? -27.724 2.952 12.575 1.00 31.92 267 ASP A C 1
ATOM 2222 O O . ASP A 1 267 ? -28.195 3.198 11.471 1.00 31.92 267 ASP A O 1
ATOM 2226 N N . GLN A 1 268 ? -27.546 1.688 12.981 1.00 33.19 268 GLN A N 1
ATOM 2227 C CA . GLN A 1 268 ? -28.021 0.505 12.239 1.00 33.19 268 GLN A CA 1
ATOM 2228 C C . GLN A 1 268 ? -29.417 0.020 12.679 1.00 33.19 268 GLN A C 1
ATOM 2230 O O . GLN A 1 268 ? -29.892 -1.008 12.196 1.00 33.19 268 GLN A O 1
ATOM 2235 N N . LEU A 1 269 ? -30.073 0.729 13.606 1.00 29.86 269 LEU A N 1
ATOM 2236 C CA . LEU A 1 269 ? -31.390 0.374 14.152 1.00 29.86 269 LEU A CA 1
ATOM 2237 C C . LEU A 1 269 ? -32.514 1.360 13.780 1.00 29.86 269 LEU A C 1
ATOM 2239 O O . LEU A 1 269 ? -33.612 1.238 14.328 1.00 29.86 269 LEU A O 1
ATOM 2243 N N . PHE A 1 270 ? -32.280 2.287 12.844 1.00 33.25 270 PHE A N 1
ATOM 2244 C CA . PHE A 1 270 ? -33.289 3.239 12.362 1.00 33.25 270 PHE A CA 1
ATOM 2245 C C . PHE A 1 270 ? -33.357 3.308 10.838 1.00 33.25 270 PHE A C 1
ATOM 2247 O O . PHE A 1 270 ? -32.287 3.400 10.201 1.00 33.25 270 PHE A O 1
#

Sequence (270 aa):
MKLRLSQFNHQIKTSFINPMTDDFQDLMAQIQQEHYPDLYEPEANSTVPLSDVLNQVLEGFKVGNSTICHLRYLWMTLILTLAVEPTLQYYYPNDSLTKDIIKSLEEMIINFYKINTIDKKYINNLINDWYNKVIEHYESLPYPEVVSFQVIYEAIDVFQNAIRVFDYDQAKEALLEILEDCLEGYAIFPGSEGRRDLFDWWLLEVVPASWNLSPLKSFYVVDRLVNQDQITIRQKKSLEEVSKMLESKLLENSDILRDSDNKYKFDQLF

Radius of gyration: 19.13 Å; Cα contacts (8 Å, |Δi|>4): 257; chains: 1; bounding box: 57×43×59 Å

Solvent-accessible surface area (backbone atoms only — not comparable to full-atom values): 15125 Å² total; per-residue (Å²): 111,69,70,58,52,53,53,50,52,49,51,54,50,53,71,72,42,69,77,86,51,67,72,56,53,52,49,51,57,52,59,69,74,58,47,40,57,76,40,67,41,92,80,35,78,55,87,66,57,63,69,62,50,54,50,52,56,57,57,57,46,60,71,74,53,71,67,61,29,41,51,27,51,50,44,40,44,50,54,51,50,57,55,25,46,60,52,52,37,69,81,40,70,85,64,56,63,69,57,53,50,53,50,50,50,49,53,47,59,48,46,46,93,46,54,91,74,55,56,67,69,59,51,52,50,53,36,52,55,51,43,51,50,52,51,57,51,62,72,68,48,83,80,76,93,80,86,55,63,64,35,52,50,32,36,49,47,36,58,47,26,53,46,40,37,75,42,67,93,41,20,64,61,24,50,49,54,34,47,41,23,39,55,66,46,37,14,50,60,53,56,71,88,33,28,54,59,52,46,49,44,41,62,71,41,44,47,56,19,19,66,66,63,44,55,64,95,70,77,82,70,61,87,88,50,95,57,50,70,63,51,50,52,50,51,51,49,51,40,46,50,48,34,55,49,29,53,53,41,52,64,77,40,44,70,61,57,53,53,53,56,54,54,58,60,56,65,74,74,114

Secondary structure (DSSP, 8-state):
-HHHHHHHHHHHHHHHSPPPPHHHHHHHHHHHH---GGGT-TT----S-HHHHHHHHHHHTTSS-HHHHHHHHHHHHHHHHHHHHHHHHHH-TT--HHHHHHHHHHHHHHTGGGGGGS-HHHHHHHHHHHHHHHHHHHHHSPPPSSS-HHHHHHHHHHHHHHHHTTSHHHHHHHHHHHHHHHHTSSTT---GGGHHHHHHHIIIIIHHHHHHT---S-----TT-TTHHHHHHHHHHHHHHHHHHHHHHHHHTHHHHHHHHHHHHHTT--

Foldseek 3Di:
DVVVVVVVLVVLLCVQQPPQDPVLVVLLVVVLVADAVLLVDPPHPDPDHVLVSLLVLLVSLVPDDLLLSLLLLLQLLLQLLLLLVVLCCVVVVPDCLSVVLSVVSLVCSLVSLCLVVDDPVVLVVQLVVSLVVLVVVVVPDDDDPDDCPQLNVLLSLSSNLSSLSSDSVCSSVSSSSSCCCQQSNNSNPQDSVCSSVSVCCCSVFSSVCSSSLHATPWRDHRPPDPCRVVSGVVSRVSSHVSSVSSSVSSVVCVVVSVVVSVVVVVVVVD

pLDDT: mean 84.11, std 15.41, range [28.77, 98.5]